Protein AF-A0A520BD66-F1 (afdb_monomer_lite)

Radius of gyration: 54.49 Å; chains: 1; bounding box: 92×69×159 Å

Secondary structure (DSSP, 8-state):
--SSHHHHHHTTSTTTTTT-HHHHHHHHHHHHHHHHHHHHHHHHHHHHHHHHHHHHHHHHHHHHHHHHHHHHHHHHHT-HHHHHHHHHHHHHHHHHHHHHHHHHHHHHHHHHHHHHHHHHHHHHHHHHHHHHHHHHHHHHHHHHHHHHHHHHHHHHHHHHHHHHHHHHHHHHHHHHHHHHHHHHTT--TTSTTS-S--------STTHHHHHHHHHSSSSSS-S------

Structure (mmCIF, N/CA/C/O backbone):
data_AF-A0A520BD66-F1
#
_entry.id   AF-A0A520BD66-F1
#
loop_
_atom_site.group_PDB
_atom_site.id
_atom_site.type_symbol
_atom_site.label_atom_id
_atom_site.label_alt_id
_atom_site.label_comp_id
_atom_site.label_asym_id
_atom_site.label_entity_id
_atom_site.label_seq_id
_atom_site.pdbx_PDB_ins_code
_atom_site.Cartn_x
_atom_site.Cartn_y
_atom_site.Cartn_z
_atom_site.occupancy
_atom_site.B_iso_or_equiv
_atom_site.auth_seq_id
_atom_site.auth_comp_id
_atom_site.auth_asym_id
_atom_site.auth_atom_id
_atom_site.pdbx_PDB_model_num
ATOM 1 N N . VAL A 1 1 ? -9.496 -11.232 -12.361 1.00 43.25 1 VAL A N 1
ATOM 2 C CA . VAL A 1 1 ? -9.718 -10.056 -13.241 1.00 43.25 1 VAL A CA 1
ATOM 3 C C . VAL A 1 1 ? -8.413 -9.748 -13.980 1.00 43.25 1 VAL A C 1
ATOM 5 O O . VAL A 1 1 ? -7.729 -8.799 -13.641 1.00 43.25 1 VAL A O 1
ATOM 8 N N . SER A 1 2 ? -7.997 -10.600 -14.924 1.00 53.03 2 SER A N 1
ATOM 9 C CA . SER A 1 2 ? -6.675 -10.505 -15.586 1.00 53.03 2 SER A CA 1
ATOM 10 C C . SER A 1 2 ? -6.747 -10.262 -17.095 1.00 53.03 2 SER A C 1
ATOM 12 O O . SER A 1 2 ? -5.716 -10.100 -17.731 1.00 53.03 2 SER A O 1
ATOM 14 N N . ASN A 1 3 ? -7.947 -10.193 -17.678 1.00 51.50 3 ASN A N 1
ATOM 15 C CA . ASN A 1 3 ? -8.111 -10.274 -19.136 1.00 51.50 3 ASN A CA 1
ATOM 16 C C . ASN A 1 3 ? -8.618 -8.972 -19.785 1.00 51.50 3 ASN A C 1
ATOM 18 O O . ASN A 1 3 ? -8.893 -8.952 -20.977 1.00 51.50 3 ASN A O 1
ATOM 22 N N . LEU A 1 4 ? -8.723 -7.874 -19.028 1.00 56.12 4 LEU A N 1
ATOM 23 C CA . LEU A 1 4 ? -9.138 -6.566 -19.565 1.00 56.12 4 LEU A CA 1
ATOM 24 C C . LEU A 1 4 ? -7.953 -5.709 -20.053 1.00 56.12 4 LEU A C 1
ATOM 26 O O . LEU A 1 4 ? -8.139 -4.807 -20.862 1.00 56.12 4 LEU A O 1
ATOM 30 N N . TRP A 1 5 ? -6.730 -6.015 -19.606 1.00 52.81 5 TRP A N 1
ATOM 31 C CA . TRP A 1 5 ? -5.518 -5.248 -19.925 1.00 52.81 5 TRP A CA 1
ATOM 32 C C . TRP A 1 5 ? -4.875 -5.636 -21.264 1.00 52.81 5 TRP A C 1
ATOM 34 O O . TRP A 1 5 ? -4.262 -4.793 -21.910 1.00 52.81 5 TRP A O 1
ATOM 44 N N . GLN A 1 6 ? -5.058 -6.880 -21.722 1.00 56.25 6 GLN A N 1
ATOM 45 C CA . GLN A 1 6 ? -4.555 -7.329 -23.029 1.00 56.25 6 GLN A CA 1
ATOM 46 C C . GLN A 1 6 ? -5.351 -6.725 -24.200 1.00 56.25 6 GLN A C 1
ATOM 48 O O . GLN A 1 6 ? -4.780 -6.444 -25.250 1.00 56.25 6 GLN A O 1
ATOM 53 N N . GLY A 1 7 ? -6.650 -6.459 -24.012 1.00 52.09 7 GLY A N 1
ATOM 54 C CA . GLY A 1 7 ? -7.526 -5.949 -25.073 1.00 52.09 7 GLY A CA 1
ATOM 55 C C . GLY A 1 7 ? -7.280 -4.487 -25.458 1.00 52.09 7 GLY A C 1
ATOM 56 O O . GLY A 1 7 ? -7.414 -4.136 -26.626 1.00 52.09 7 GLY A O 1
ATOM 57 N N . PHE A 1 8 ? -6.871 -3.633 -24.512 1.00 55.16 8 PHE A N 1
ATOM 58 C CA . PHE A 1 8 ? -6.611 -2.215 -24.803 1.00 55.16 8 PHE A CA 1
ATOM 59 C C . PHE A 1 8 ? -5.268 -1.979 -25.507 1.00 55.16 8 PHE A C 1
ATOM 61 O O . PHE A 1 8 ? -5.137 -1.023 -26.265 1.00 55.16 8 PHE A O 1
ATOM 68 N N . LEU A 1 9 ? -4.288 -2.864 -25.299 1.00 53.47 9 LEU A N 1
ATOM 69 C CA . LEU A 1 9 ? -2.998 -2.795 -25.987 1.00 53.47 9 LEU A CA 1
ATOM 70 C C . LEU A 1 9 ? -3.124 -3.208 -27.466 1.00 53.47 9 LEU A C 1
ATOM 72 O O . LEU A 1 9 ? -2.494 -2.599 -28.314 1.00 53.47 9 LEU A O 1
ATOM 76 N N . SER A 1 10 ? -4.008 -4.151 -27.812 1.00 55.38 10 SER A N 1
ATOM 77 C CA . SER A 1 10 ? -4.176 -4.636 -29.195 1.00 55.38 10 SER A CA 1
ATOM 78 C C . SER A 1 10 ? -4.758 -3.612 -30.180 1.00 55.38 10 SER A C 1
ATOM 80 O O . SER A 1 10 ? -4.525 -3.748 -31.375 1.00 55.38 10 SER A O 1
ATOM 82 N N . LEU A 1 11 ? -5.520 -2.613 -29.724 1.00 51.62 11 LEU A N 1
ATOM 83 C CA . LEU A 1 11 ? -6.255 -1.701 -30.619 1.00 51.62 11 LEU A CA 1
ATOM 84 C C . LEU A 1 11 ? -5.498 -0.405 -30.959 1.00 51.62 11 LEU A C 1
ATOM 86 O O . LEU A 1 11 ? -5.929 0.337 -31.836 1.00 51.62 11 LEU A O 1
ATOM 90 N N . PHE A 1 12 ? -4.365 -0.137 -30.302 1.00 54.84 12 PHE A N 1
ATOM 91 C CA . PHE A 1 12 ? -3.499 1.019 -30.593 1.00 54.84 12 PHE A CA 1
ATOM 92 C C . PHE A 1 12 ? -2.184 0.645 -31.301 1.00 54.84 12 PHE A C 1
ATOM 94 O O . PHE A 1 12 ? -1.430 1.526 -31.714 1.00 54.84 12 PHE A O 1
ATOM 101 N N . VAL A 1 13 ? -1.919 -0.653 -31.458 1.00 52.69 13 VAL A N 1
ATOM 102 C CA . VAL A 1 13 ? -0.627 -1.208 -31.893 1.00 52.69 13 VAL A CA 1
ATOM 103 C C . VAL A 1 13 ? -0.466 -1.270 -33.420 1.00 52.69 13 VAL A C 1
ATOM 105 O O . VAL A 1 13 ? 0.651 -1.250 -33.925 1.00 52.69 13 VAL A O 1
ATOM 108 N N . GLU A 1 14 ? -1.543 -1.234 -34.205 1.00 48.31 14 GLU A N 1
ATOM 109 C CA . GLU A 1 14 ? -1.464 -1.652 -35.615 1.00 48.31 14 GLU A CA 1
ATOM 110 C C . GLU A 1 14 ? -1.060 -0.563 -36.641 1.00 48.31 14 GLU A C 1
ATOM 112 O O . GLU A 1 14 ? -1.209 -0.763 -37.842 1.00 48.31 14 GLU A O 1
ATOM 117 N N . GLY A 1 15 ? -0.506 0.591 -36.229 1.00 51.91 15 GLY A N 1
ATOM 118 C CA . GLY A 1 15 ? -0.158 1.641 -37.213 1.00 51.91 15 GLY A CA 1
ATOM 119 C C . GLY A 1 15 ? 0.918 2.680 -36.880 1.00 51.91 15 GLY A C 1
ATOM 120 O O . GLY A 1 15 ? 1.342 3.403 -37.782 1.00 51.91 15 GLY A O 1
ATOM 121 N N . LEU A 1 16 ? 1.398 2.783 -35.635 1.00 45.78 16 LEU A N 1
ATOM 122 C CA . LEU A 1 16 ? 2.366 3.827 -35.231 1.00 45.78 16 LEU A CA 1
ATOM 123 C C . LEU A 1 16 ? 3.694 3.286 -34.674 1.00 45.78 16 LEU A C 1
ATOM 125 O O . LEU A 1 16 ? 4.626 4.059 -34.439 1.00 45.78 16 LEU A O 1
ATOM 129 N N . GLU A 1 17 ? 3.816 1.969 -34.506 1.00 51.31 17 GLU A N 1
ATOM 130 C CA . GLU A 1 17 ? 4.818 1.349 -33.629 1.00 51.31 17 GLU A CA 1
ATOM 131 C C . GLU A 1 17 ? 6.265 1.323 -34.152 1.00 51.31 17 GLU A C 1
ATOM 133 O O . GLU A 1 17 ? 7.178 0.920 -33.442 1.00 51.31 17 GLU A O 1
ATOM 138 N N . THR A 1 18 ? 6.540 1.817 -35.3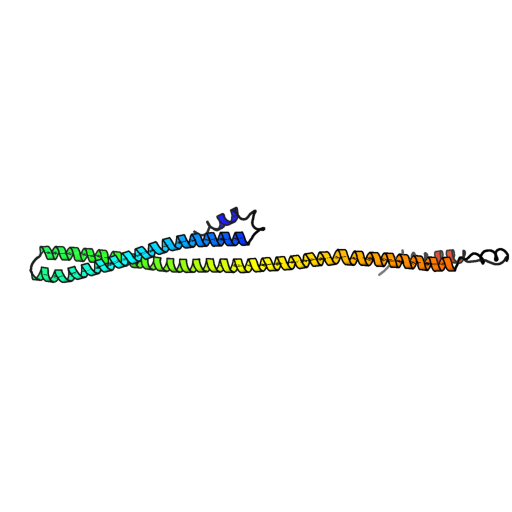59 1.00 52.88 18 THR A N 1
ATOM 139 C CA . THR A 1 18 ? 7.895 1.750 -35.942 1.00 52.88 18 THR A CA 1
ATOM 140 C C . THR A 1 18 ? 8.630 3.084 -36.044 1.00 52.88 18 THR A C 1
ATOM 142 O O . THR A 1 18 ? 9.825 3.085 -36.340 1.00 52.88 18 THR A O 1
ATOM 145 N N . LYS A 1 19 ? 7.988 4.232 -35.773 1.00 58.06 19 LYS A N 1
ATOM 146 C CA . LYS A 1 19 ? 8.645 5.541 -35.976 1.00 58.06 19 LYS A CA 1
ATOM 147 C C . LYS A 1 19 ? 9.337 6.102 -34.730 1.00 58.06 19 LYS A C 1
ATOM 149 O O . LYS A 1 19 ? 10.442 6.622 -34.870 1.00 58.06 19 LYS A O 1
ATOM 154 N N . ASN A 1 20 ? 8.775 5.941 -33.526 1.00 76.56 20 ASN A N 1
ATOM 155 C CA . ASN A 1 20 ? 9.346 6.503 -32.288 1.00 76.56 20 ASN A CA 1
ATOM 156 C C . ASN A 1 20 ? 9.095 5.621 -31.042 1.00 76.56 20 ASN A C 1
ATOM 158 O O . ASN A 1 20 ? 8.194 5.925 -30.262 1.00 76.56 20 ASN A O 1
ATOM 162 N N . PRO A 1 21 ? 9.900 4.564 -30.809 1.00 81.31 21 PRO A N 1
ATOM 163 C CA . PRO A 1 21 ? 9.843 3.743 -29.591 1.00 81.31 21 PRO A CA 1
ATOM 164 C C . PRO A 1 21 ? 9.941 4.554 -28.293 1.00 81.31 21 PRO A C 1
ATOM 166 O O . PRO A 1 21 ? 9.302 4.205 -27.309 1.00 81.31 21 PRO A O 1
ATOM 169 N N . GLU A 1 22 ? 10.680 5.665 -28.294 1.00 86.50 22 GLU A N 1
ATOM 170 C CA . GLU A 1 22 ? 10.765 6.567 -27.143 1.00 86.50 22 GLU A CA 1
ATOM 171 C C . GLU A 1 22 ? 9.390 7.091 -26.701 1.00 86.50 22 GLU A C 1
ATOM 173 O O . GLU A 1 22 ? 9.060 7.009 -25.522 1.00 86.50 22 GLU A O 1
ATOM 178 N N . ILE A 1 23 ? 8.551 7.526 -27.647 1.00 89.06 23 ILE A N 1
ATOM 179 C CA . ILE A 1 23 ? 7.204 8.043 -27.359 1.00 89.06 23 ILE A CA 1
ATOM 180 C C . ILE A 1 23 ? 6.312 6.940 -26.773 1.00 89.06 23 ILE A C 1
ATOM 182 O O . IL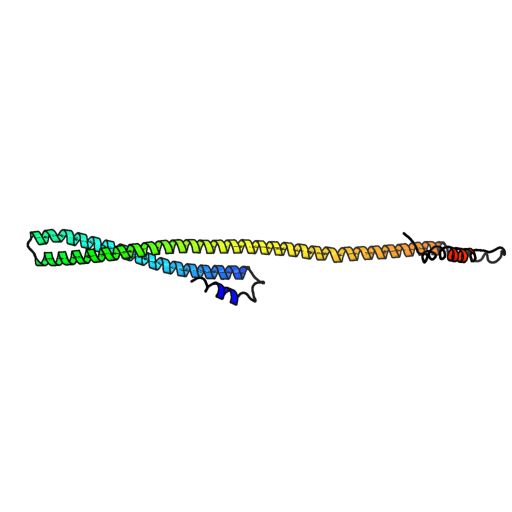E A 1 23 ? 5.510 7.199 -25.875 1.00 89.06 23 ILE A O 1
ATOM 186 N N . VAL A 1 24 ? 6.458 5.700 -27.254 1.00 88.50 24 VAL A N 1
ATOM 187 C CA . VAL A 1 24 ? 5.705 4.546 -26.737 1.00 88.50 24 VAL A CA 1
ATOM 188 C C . VAL A 1 24 ? 6.074 4.282 -25.276 1.00 88.50 24 VAL A C 1
ATOM 190 O O . VAL A 1 24 ? 5.183 4.200 -24.427 1.00 88.50 24 VAL A O 1
ATOM 193 N N . TYR A 1 25 ? 7.373 4.226 -24.960 1.00 91.62 25 TYR A N 1
ATOM 194 C CA . TYR A 1 25 ? 7.844 4.068 -23.581 1.00 91.62 25 TYR A CA 1
ATOM 195 C C . TYR A 1 25 ? 7.387 5.218 -22.683 1.00 91.62 25 TYR A C 1
ATOM 197 O O . TYR A 1 25 ? 6.887 4.974 -21.588 1.00 91.62 25 TYR A O 1
ATOM 205 N N . GLU A 1 26 ? 7.516 6.465 -23.133 1.00 93.38 26 GLU A N 1
ATOM 206 C CA . GLU A 1 26 ? 7.091 7.634 -22.358 1.00 93.38 26 GLU A CA 1
ATOM 207 C C . GLU A 1 26 ? 5.597 7.625 -22.062 1.00 93.38 26 GLU A C 1
ATOM 209 O O . GLU A 1 26 ? 5.195 7.876 -20.926 1.00 93.38 26 GLU A O 1
ATOM 214 N N . SER A 1 27 ? 4.769 7.285 -23.049 1.00 93.06 27 SER A N 1
ATOM 215 C CA . SER A 1 27 ? 3.324 7.170 -22.861 1.00 93.06 27 SER A CA 1
ATOM 216 C C . SER A 1 27 ? 2.978 6.082 -21.839 1.00 93.06 27 SER A C 1
ATOM 218 O O . SER A 1 27 ? 2.233 6.338 -20.889 1.00 93.06 27 SER A O 1
ATOM 220 N N . ALA A 1 28 ? 3.594 4.900 -21.953 1.00 92.38 28 ALA A N 1
ATOM 221 C CA . ALA A 1 28 ? 3.397 3.800 -21.009 1.00 92.38 28 ALA A CA 1
ATOM 222 C C . ALA A 1 28 ? 3.856 4.157 -19.582 1.00 92.38 28 ALA A C 1
ATOM 224 O O . ALA A 1 28 ? 3.139 3.888 -18.612 1.00 92.38 28 ALA A O 1
ATOM 225 N N . ILE A 1 29 ? 5.019 4.802 -19.437 1.00 95.38 29 ILE A N 1
ATOM 226 C CA . ILE A 1 29 ? 5.537 5.283 -18.147 1.00 95.38 29 ILE A CA 1
ATOM 227 C C . ILE A 1 29 ? 4.574 6.310 -17.549 1.00 95.38 29 ILE A C 1
ATOM 229 O O . ILE A 1 29 ? 4.170 6.160 -16.397 1.00 95.38 29 ILE A O 1
ATOM 233 N N . ASN A 1 30 ? 4.148 7.310 -18.323 1.00 96.31 30 ASN A N 1
ATOM 234 C CA . ASN A 1 30 ? 3.218 8.342 -17.865 1.00 96.31 30 ASN A CA 1
ATOM 235 C C . ASN A 1 30 ? 1.887 7.740 -17.406 1.00 96.31 30 ASN A C 1
ATOM 237 O O . ASN A 1 30 ? 1.379 8.091 -16.337 1.00 96.31 30 ASN A O 1
ATOM 241 N N . GLN A 1 31 ? 1.346 6.782 -18.159 1.00 95.88 31 GLN A N 1
ATOM 242 C CA . GLN A 1 31 ? 0.127 6.074 -17.780 1.00 95.88 31 GLN A CA 1
ATOM 243 C C . GLN A 1 31 ? 0.303 5.305 -16.462 1.00 95.88 31 GLN A C 1
ATOM 245 O O . GLN A 1 31 ? -0.602 5.312 -15.622 1.00 95.88 31 GLN A O 1
ATOM 250 N N . ARG A 1 32 ? 1.450 4.649 -16.241 1.00 95.88 32 ARG A N 1
ATOM 251 C CA . ARG A 1 32 ? 1.734 3.972 -14.964 1.00 95.88 32 ARG A CA 1
ATOM 252 C C . ARG A 1 32 ? 1.932 4.962 -13.822 1.00 95.88 32 ARG A C 1
ATOM 254 O O . ARG A 1 32 ? 1.383 4.743 -12.752 1.00 95.88 32 ARG A O 1
ATOM 261 N N . VAL A 1 33 ? 2.607 6.089 -14.037 1.00 98.00 33 VAL A N 1
ATOM 262 C CA . VAL A 1 33 ? 2.747 7.150 -13.022 1.00 98.00 33 VAL A CA 1
ATOM 263 C C . VAL A 1 33 ? 1.378 7.698 -12.599 1.00 98.00 33 VAL A C 1
ATOM 265 O O . VAL A 1 33 ? 1.114 7.857 -11.408 1.00 98.00 33 VAL A O 1
ATOM 268 N N . GLN A 1 34 ? 0.459 7.912 -13.542 1.00 97.31 34 GLN A N 1
ATOM 269 C CA . GLN A 1 34 ? -0.915 8.315 -13.220 1.00 97.31 34 GLN A CA 1
ATOM 270 C C . GLN A 1 34 ? -1.668 7.242 -12.420 1.00 97.31 34 GLN A C 1
ATOM 272 O O . GLN A 1 34 ? -2.411 7.561 -11.490 1.00 97.31 34 GLN A O 1
ATOM 277 N N . GLN A 1 35 ? -1.486 5.963 -12.756 1.00 95.12 35 GLN A N 1
ATOM 278 C CA . GLN A 1 35 ? -2.053 4.857 -11.978 1.00 95.12 35 GLN A CA 1
ATOM 279 C C . GLN A 1 35 ? -1.464 4.802 -10.566 1.00 95.12 35 GLN A C 1
ATOM 281 O O . GLN A 1 35 ? -2.220 4.654 -9.608 1.00 95.12 35 GLN A O 1
ATOM 286 N N . TYR A 1 36 ? -0.156 5.016 -10.418 1.00 97.56 36 TYR A N 1
ATOM 287 C CA . TYR A 1 36 ? 0.519 5.079 -9.122 1.00 97.56 36 TYR A CA 1
ATOM 288 C C . TYR A 1 36 ? -0.088 6.168 -8.237 1.00 97.56 36 TYR A C 1
ATOM 290 O O . TYR A 1 36 ? -0.411 5.908 -7.084 1.00 97.56 36 TYR A O 1
ATOM 298 N N . GLN A 1 37 ? -0.343 7.362 -8.778 1.00 97.38 37 GLN A N 1
ATOM 299 C CA . GLN A 1 37 ? -0.991 8.443 -8.024 1.00 97.38 37 GLN A CA 1
ATOM 300 C C . GLN A 1 37 ? -2.402 8.064 -7.543 1.00 97.38 37 GLN A C 1
ATOM 302 O O . GLN A 1 37 ? -2.776 8.368 -6.408 1.00 97.38 37 GLN A O 1
ATOM 307 N N . LYS A 1 38 ? -3.185 7.369 -8.379 1.00 94.69 38 LYS A N 1
ATOM 308 C CA . LYS A 1 38 ? -4.517 6.868 -7.997 1.00 94.69 38 LYS A CA 1
ATOM 309 C C . LYS A 1 38 ? -4.424 5.813 -6.892 1.00 94.69 38 LYS A C 1
ATOM 311 O O . LYS A 1 38 ? -5.177 5.894 -5.921 1.00 94.69 38 LYS A O 1
ATOM 316 N N . LEU A 1 39 ? -3.491 4.868 -7.016 1.00 94.06 39 LEU A N 1
ATOM 317 C CA . LEU A 1 39 ? -3.233 3.843 -6.001 1.00 94.06 39 LEU A CA 1
ATOM 318 C C . LEU A 1 39 ? -2.779 4.472 -4.685 1.00 94.06 39 LEU A C 1
ATOM 320 O O . LEU A 1 39 ? -3.338 4.154 -3.641 1.00 94.06 39 LEU A O 1
ATOM 324 N N . MET A 1 40 ? -1.850 5.427 -4.732 1.00 96.06 40 MET A N 1
ATOM 325 C CA . MET A 1 40 ? -1.374 6.159 -3.560 1.00 96.06 40 MET A CA 1
ATOM 326 C C . MET A 1 40 ? -2.537 6.816 -2.810 1.00 96.06 40 MET A C 1
ATOM 328 O O . MET A 1 40 ? -2.647 6.655 -1.599 1.00 96.06 40 MET A O 1
ATOM 332 N N . LYS A 1 41 ? -3.460 7.481 -3.520 1.00 95.75 41 LYS A N 1
ATOM 333 C CA . LYS A 1 41 ? -4.652 8.086 -2.904 1.00 95.75 41 LYS A CA 1
ATOM 334 C C . LYS A 1 41 ? -5.548 7.049 -2.218 1.00 95.75 41 LYS A C 1
ATOM 336 O O . LYS A 1 41 ? -6.030 7.303 -1.115 1.00 95.75 41 LYS A O 1
ATOM 341 N N . ALA A 1 42 ? -5.770 5.894 -2.846 1.00 90.88 42 ALA A N 1
ATOM 342 C CA . ALA A 1 42 ? -6.559 4.812 -2.255 1.00 90.88 42 ALA A CA 1
ATOM 343 C C . ALA A 1 42 ? -5.882 4.235 -0.998 1.00 90.88 42 ALA A C 1
ATOM 345 O O . ALA A 1 42 ? -6.527 4.112 0.043 1.00 90.88 42 ALA A O 1
ATOM 346 N N . VAL A 1 43 ? -4.571 3.976 -1.064 1.00 96.12 43 VAL A N 1
ATOM 347 C CA . VAL A 1 43 ? -3.751 3.515 0.070 1.00 96.12 43 VAL A CA 1
ATOM 348 C C . VAL A 1 43 ? -3.820 4.516 1.224 1.00 96.12 43 VAL A C 1
ATOM 350 O O . VAL A 1 43 ? -4.052 4.119 2.364 1.00 96.12 43 VAL A O 1
ATOM 353 N N . SER A 1 44 ? -3.695 5.819 0.949 1.00 96.44 44 SER A N 1
ATOM 354 C CA . SER A 1 44 ? -3.833 6.864 1.971 1.00 96.44 44 SER A CA 1
ATOM 355 C C . SER A 1 44 ? -5.203 6.844 2.648 1.00 96.44 44 SER A C 1
ATOM 357 O O . SER A 1 44 ? -5.276 7.049 3.856 1.00 96.44 44 SER A O 1
ATOM 359 N N . GLY A 1 45 ? -6.277 6.562 1.905 1.00 95.88 45 GLY A N 1
ATOM 360 C CA . GLY A 1 45 ? -7.620 6.408 2.471 1.00 95.88 45 GLY A CA 1
ATOM 361 C C . GLY A 1 45 ? -7.718 5.244 3.460 1.00 95.88 45 GLY A C 1
ATOM 362 O O . GLY A 1 45 ? -8.269 5.409 4.547 1.00 95.88 45 GLY A O 1
ATOM 363 N N . ILE A 1 46 ? -7.128 4.092 3.126 1.00 94.62 46 ILE A N 1
ATOM 364 C CA . ILE A 1 46 ? -7.107 2.910 4.006 1.00 94.62 46 ILE A CA 1
ATOM 365 C C . ILE A 1 46 ? -6.259 3.182 5.256 1.00 94.62 46 ILE A C 1
ATOM 367 O O . ILE A 1 46 ? -6.692 2.906 6.373 1.00 94.62 46 ILE A O 1
ATOM 371 N N . VAL A 1 47 ? -5.079 3.786 5.093 1.00 96.12 47 VAL A N 1
ATOM 372 C CA . VAL A 1 47 ? -4.211 4.168 6.222 1.00 96.12 47 VAL A CA 1
ATOM 373 C C . VAL A 1 47 ? -4.905 5.182 7.133 1.00 96.12 47 VAL A C 1
ATOM 375 O O . VAL A 1 47 ? -4.808 5.078 8.355 1.00 96.12 47 VAL A O 1
ATOM 378 N N . TYR A 1 48 ? -5.631 6.141 6.560 1.00 97.75 48 TYR A N 1
ATOM 379 C CA . TYR A 1 48 ? -6.427 7.090 7.330 1.00 97.75 48 TYR A CA 1
ATOM 380 C C . TYR A 1 48 ? -7.516 6.382 8.146 1.00 97.75 48 TYR A C 1
ATOM 382 O O . TYR A 1 48 ? -7.631 6.641 9.343 1.00 97.75 48 TYR A O 1
ATOM 390 N N . LEU A 1 49 ? -8.271 5.463 7.533 1.00 97.88 49 LEU A N 1
ATOM 391 C CA . LEU A 1 49 ? -9.300 4.688 8.232 1.00 97.88 49 LEU A CA 1
ATOM 392 C C . LEU A 1 49 ? -8.704 3.872 9.384 1.00 97.88 49 LEU A C 1
ATOM 394 O O . LEU A 1 49 ? -9.224 3.931 10.494 1.00 97.88 49 LEU A O 1
ATOM 398 N N . ARG A 1 50 ? -7.580 3.186 9.149 1.00 98.38 50 ARG A N 1
ATOM 399 C CA . ARG A 1 50 ? -6.842 2.453 10.186 1.00 98.38 50 ARG A CA 1
ATOM 400 C C . ARG A 1 50 ? -6.511 3.349 11.379 1.00 98.38 50 ARG A C 1
ATOM 402 O O . ARG A 1 50 ? -6.809 3.006 12.515 1.00 98.38 50 ARG A O 1
ATOM 409 N N . ASN A 1 51 ? -5.916 4.514 11.119 1.00 98.25 51 ASN A N 1
ATOM 410 C CA . ASN A 1 51 ? -5.516 5.441 12.177 1.00 98.25 51 ASN A CA 1
ATOM 411 C C . ASN A 1 51 ? -6.735 6.008 12.923 1.00 98.25 51 ASN A C 1
ATOM 413 O O . ASN A 1 51 ? -6.676 6.223 14.131 1.00 98.25 51 ASN A O 1
ATOM 417 N N . LYS A 1 52 ? -7.850 6.236 12.217 1.00 98.44 52 LYS A N 1
ATOM 418 C CA . LYS A 1 52 ? -9.111 6.658 12.832 1.00 98.44 52 LYS A CA 1
ATOM 419 C C . LYS A 1 52 ? -9.662 5.582 13.772 1.00 98.44 52 LYS A C 1
ATOM 421 O O . LYS A 1 52 ? -9.998 5.915 14.902 1.00 98.44 52 LYS A O 1
ATOM 426 N N . LEU A 1 53 ? -9.713 4.323 13.331 1.00 98.62 53 LEU A N 1
ATOM 427 C CA . LEU A 1 53 ? -10.164 3.191 14.150 1.00 98.62 53 LEU A CA 1
ATOM 428 C C . LEU A 1 53 ? -9.268 2.986 15.374 1.00 98.62 53 LEU A C 1
ATOM 430 O O . LEU A 1 53 ? -9.772 2.760 16.467 1.00 98.62 53 LEU A O 1
ATOM 434 N N . GLN A 1 54 ? -7.950 3.128 15.214 1.00 98.69 54 GLN A N 1
ATOM 435 C CA . GLN A 1 54 ? -7.015 3.062 16.335 1.00 98.69 54 GLN A CA 1
ATOM 436 C C . GLN A 1 54 ? -7.300 4.157 17.371 1.00 98.69 54 GLN A C 1
ATOM 438 O O . GLN A 1 54 ? -7.387 3.870 18.561 1.00 98.69 54 GLN A O 1
ATOM 443 N N . LYS A 1 55 ? -7.508 5.400 16.925 1.00 98.75 55 LYS A N 1
ATOM 444 C CA . LYS A 1 55 ? -7.861 6.502 17.826 1.00 98.75 55 LYS A CA 1
ATOM 445 C C . LYS A 1 55 ? -9.198 6.255 18.532 1.00 98.75 55 LYS A C 1
ATOM 447 O O . LYS A 1 55 ? -9.314 6.486 19.729 1.00 98.75 55 LYS A O 1
ATOM 452 N N . GLU A 1 56 ? -10.202 5.775 17.803 1.00 98.56 56 GLU A N 1
ATOM 453 C CA . GLU A 1 56 ? -11.510 5.452 18.379 1.00 98.56 56 GLU A CA 1
ATOM 454 C C . GLU A 1 56 ? -11.404 4.339 19.431 1.00 98.56 56 GLU A C 1
ATOM 456 O O . GLU A 1 56 ? -11.996 4.450 20.504 1.00 98.56 56 GLU A O 1
ATOM 461 N N . LEU A 1 57 ? -10.597 3.307 19.166 1.00 98.81 57 LEU A N 1
ATOM 462 C CA . LEU A 1 57 ? -10.298 2.244 20.120 1.00 98.81 57 LEU A CA 1
ATOM 463 C C . LEU A 1 57 ? -9.673 2.805 21.403 1.00 98.81 57 LEU A C 1
ATOM 465 O O . LEU A 1 57 ? -10.150 2.504 22.496 1.00 98.81 57 LEU A O 1
ATOM 469 N N . GLU A 1 58 ? -8.650 3.652 21.277 1.00 98.75 58 GLU A N 1
ATOM 4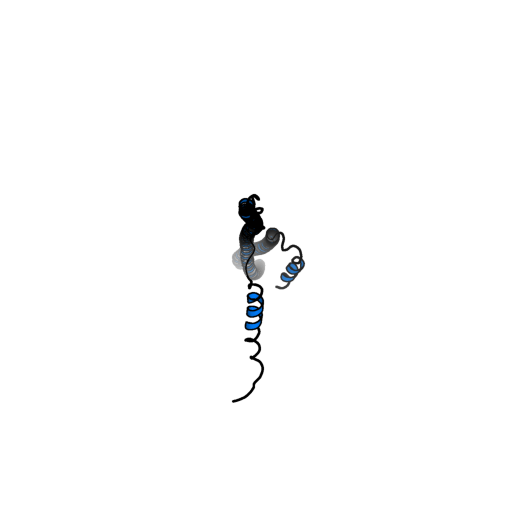70 C CA . GLU A 1 58 ? -7.981 4.302 22.412 1.00 98.75 58 GLU A CA 1
ATOM 471 C C . GLU A 1 58 ? -8.968 5.137 23.249 1.00 98.75 58 GLU A C 1
ATOM 473 O O . GLU A 1 58 ? -9.010 5.012 24.476 1.00 98.75 58 GLU A O 1
ATOM 478 N N . GLU A 1 59 ? -9.823 5.935 22.601 1.00 98.75 59 GLU A N 1
ATOM 479 C CA . GLU A 1 59 ? -10.853 6.742 23.267 1.00 98.75 59 GLU A CA 1
ATOM 480 C C . GLU A 1 59 ? -11.890 5.874 24.003 1.00 98.75 59 GLU A C 1
ATOM 482 O O . GLU A 1 59 ? -12.275 6.180 25.136 1.00 98.75 59 GLU A O 1
ATOM 487 N N . LYS A 1 60 ? -12.350 4.779 23.387 1.00 98.69 60 LYS A N 1
ATOM 488 C CA . LYS A 1 60 ? -13.331 3.857 23.986 1.00 98.69 60 LYS A CA 1
ATOM 489 C C . LYS A 1 60 ? -12.732 3.079 25.153 1.00 98.69 60 LYS A C 1
ATOM 491 O O . LYS A 1 60 ? -13.386 2.949 26.186 1.00 98.69 60 LYS A O 1
ATOM 496 N N . MET A 1 61 ? -11.485 2.626 25.031 1.00 98.81 61 MET A N 1
ATOM 497 C CA . MET A 1 61 ? -10.755 1.969 26.118 1.00 98.81 61 MET A CA 1
ATOM 498 C C . MET A 1 61 ? -10.547 2.907 27.311 1.00 98.81 61 MET A C 1
ATOM 500 O O . MET A 1 61 ? -10.715 2.484 28.455 1.00 98.81 61 MET A O 1
ATOM 504 N N . ALA A 1 62 ? -10.236 4.185 27.068 1.00 98.81 62 ALA A N 1
ATOM 505 C CA . ALA A 1 62 ? -10.116 5.181 28.132 1.00 98.81 62 ALA A CA 1
ATOM 506 C C . ALA A 1 62 ? -11.446 5.386 28.879 1.00 98.81 62 ALA A C 1
ATOM 508 O O . ALA A 1 62 ? -11.466 5.350 30.109 1.00 98.81 62 ALA A O 1
ATOM 509 N N . LYS A 1 63 ? -12.563 5.509 28.150 1.00 98.75 63 LYS A N 1
ATOM 510 C CA . LYS A 1 63 ? -13.909 5.603 28.747 1.00 98.75 63 LYS A CA 1
ATOM 511 C C . LYS A 1 63 ? -14.291 4.346 29.523 1.00 98.75 63 LYS A C 1
ATOM 513 O O . LYS A 1 63 ? -14.851 4.447 30.608 1.00 98.75 63 LYS A O 1
ATOM 518 N N . LEU A 1 64 ? -13.974 3.161 28.997 1.00 98.81 64 LEU A N 1
ATOM 519 C CA . LEU A 1 64 ? -14.239 1.901 29.695 1.00 98.81 64 LEU A CA 1
ATOM 520 C C . LEU A 1 64 ? -13.496 1.860 31.033 1.00 98.81 64 LEU A C 1
ATOM 522 O O . LEU A 1 64 ? -14.080 1.478 32.044 1.00 98.81 64 LEU A O 1
ATOM 526 N N . LYS A 1 65 ? -12.234 2.301 31.049 1.00 98.75 65 LYS A N 1
ATOM 527 C CA . LYS A 1 65 ? -11.430 2.385 32.270 1.00 98.75 65 LYS A CA 1
ATOM 528 C C . LYS A 1 65 ? -12.047 3.334 33.301 1.00 98.75 65 LYS A C 1
ATOM 530 O O . LYS A 1 65 ? -12.070 2.997 34.479 1.00 98.75 65 LYS A O 1
ATOM 535 N N . GLU A 1 66 ? -12.552 4.488 32.873 1.00 98.56 66 GLU A N 1
ATOM 536 C CA . GLU A 1 66 ? -13.240 5.441 33.754 1.00 98.56 66 GLU A CA 1
ATOM 537 C C . GLU A 1 66 ? -14.507 4.825 34.370 1.00 98.56 66 GLU A C 1
ATOM 539 O O . GLU A 1 66 ? -14.659 4.815 35.591 1.00 98.56 66 GLU A O 1
ATOM 544 N N . VAL A 1 67 ? -15.366 4.214 33.549 1.00 98.56 67 VAL A N 1
ATOM 545 C CA . VAL A 1 67 ? -16.586 3.527 34.014 1.00 98.56 67 VAL A CA 1
ATOM 546 C C . VAL A 1 67 ? -16.248 2.408 35.005 1.00 98.56 67 VAL A C 1
ATOM 548 O O . VAL A 1 67 ? -16.907 2.253 36.031 1.00 98.56 67 VAL A O 1
ATOM 551 N N . GLN A 1 68 ? -15.182 1.647 34.743 1.00 98.19 68 GLN A N 1
ATOM 552 C CA . GLN A 1 68 ? -14.703 0.594 35.642 1.00 98.19 68 GLN A CA 1
ATOM 553 C C . GLN A 1 68 ? -14.188 1.128 36.988 1.00 98.19 68 GLN A C 1
ATOM 555 O O . GLN A 1 68 ? -14.229 0.393 37.972 1.00 98.19 68 GLN A O 1
ATOM 560 N N . GLN A 1 69 ? -13.714 2.376 37.050 1.00 98.44 69 GLN A N 1
ATOM 561 C CA . GLN A 1 69 ? -13.296 3.028 38.296 1.00 98.44 69 GLN A CA 1
ATOM 562 C C . GLN A 1 69 ? -14.481 3.604 39.079 1.00 98.44 69 GLN A C 1
ATOM 564 O O . GLN A 1 69 ? -14.468 3.563 40.306 1.00 98.44 69 GLN A O 1
ATOM 569 N N . GLN A 1 70 ? -15.500 4.119 38.386 1.00 98.00 70 GLN A N 1
ATOM 570 C CA . GLN A 1 70 ? -16.693 4.713 39.000 1.00 98.00 70 GLN A CA 1
ATOM 571 C C . GLN A 1 70 ? -17.654 3.657 39.559 1.00 98.00 70 GLN A C 1
ATOM 573 O O . GLN A 1 70 ? -18.230 3.851 40.626 1.00 98.00 70 GLN A O 1
ATOM 578 N N . LEU A 1 71 ? -17.801 2.520 38.872 1.00 97.56 71 LEU A N 1
ATOM 579 C CA . LEU A 1 71 ? -18.786 1.497 39.229 1.00 97.56 71 LEU A CA 1
ATOM 580 C C . LEU A 1 71 ? -18.650 0.969 40.676 1.00 97.56 71 LEU A C 1
ATOM 582 O O . LEU A 1 71 ? -19.666 0.917 41.364 1.00 97.56 71 LEU A O 1
ATOM 586 N N . PRO A 1 72 ? -17.455 0.617 41.195 1.00 97.75 72 PRO A N 1
ATOM 587 C CA . PRO A 1 72 ? -17.319 0.183 42.588 1.00 97.75 72 PRO A CA 1
ATOM 588 C C . PRO A 1 72 ? -17.723 1.252 43.610 1.00 97.75 72 PRO A C 1
ATOM 590 O O . PRO A 1 72 ? -18.209 0.901 44.680 1.00 97.75 72 PRO A O 1
ATOM 593 N N . ILE A 1 73 ? -17.529 2.535 43.283 1.00 98.12 73 ILE A N 1
ATOM 594 C CA . ILE A 1 73 ? -17.882 3.662 44.156 1.00 98.12 73 ILE A CA 1
ATOM 595 C C . ILE A 1 73 ? -19.406 3.770 44.252 1.00 98.12 73 ILE A C 1
ATOM 597 O O . ILE A 1 73 ? -19.936 3.740 45.357 1.00 98.12 73 ILE A O 1
ATOM 601 N N . ALA A 1 74 ? -20.109 3.778 43.114 1.00 96.94 74 ALA A N 1
ATOM 602 C CA . ALA A 1 74 ? -21.574 3.815 43.079 1.00 96.94 74 ALA A CA 1
ATOM 603 C C . ALA A 1 74 ? -22.205 2.626 43.831 1.00 96.94 74 ALA A C 1
ATOM 605 O O . ALA A 1 74 ? -23.141 2.801 44.610 1.00 96.94 74 ALA A O 1
ATOM 606 N N . VAL A 1 75 ? -21.631 1.427 43.671 1.00 97.50 75 VAL A N 1
ATOM 607 C CA . VAL A 1 75 ? -22.066 0.223 44.400 1.00 97.50 75 VAL A CA 1
ATOM 608 C C . VAL A 1 75 ? -21.834 0.366 45.907 1.00 97.50 75 VAL A C 1
ATOM 610 O O . VAL A 1 75 ? -22.686 -0.027 46.699 1.00 97.50 75 VAL A O 1
ATOM 613 N N . GLN A 1 76 ? -20.694 0.923 46.325 1.00 97.75 76 GLN A N 1
ATOM 614 C CA . GLN A 1 76 ? -20.388 1.141 47.741 1.00 97.75 76 GLN A CA 1
ATOM 615 C C . GLN A 1 76 ? -21.297 2.203 48.378 1.00 97.75 76 GLN A C 1
ATOM 617 O O . GLN A 1 76 ? -21.635 2.088 49.556 1.00 97.75 76 GLN A O 1
ATOM 622 N N . GLU A 1 77 ? -21.689 3.219 47.613 1.00 97.56 77 GLU A N 1
ATOM 623 C CA . GLU A 1 77 ? -22.613 4.275 48.040 1.00 97.56 77 GLU A CA 1
ATOM 624 C C . GLU A 1 77 ? -24.082 3.815 48.053 1.00 97.56 77 GLU A C 1
ATOM 626 O O . GLU A 1 77 ? -24.929 4.503 48.621 1.00 97.56 77 GLU A O 1
ATOM 631 N N . GLY A 1 78 ? -24.381 2.630 47.504 1.00 96.50 78 GLY A N 1
ATOM 632 C CA . GLY A 1 78 ? -25.735 2.076 47.437 1.00 96.50 78 GLY A CA 1
ATOM 633 C C . GLY A 1 78 ? -26.622 2.755 46.390 1.00 96.50 78 GLY A C 1
ATOM 634 O O . GLY A 1 78 ? -27.846 2.690 46.497 1.00 96.50 78 GLY A O 1
ATOM 635 N N . ASP A 1 79 ? -26.022 3.422 45.401 1.00 97.00 79 ASP A N 1
ATOM 636 C CA . ASP A 1 79 ? -26.745 4.034 44.288 1.00 97.00 79 ASP A CA 1
ATOM 637 C C . ASP A 1 79 ? -26.974 2.992 43.183 1.00 97.00 79 ASP A C 1
ATOM 639 O O . ASP A 1 79 ? -26.183 2.827 42.244 1.00 97.00 79 ASP A O 1
ATOM 643 N N . ASP A 1 80 ? -28.053 2.224 43.340 1.00 96.50 80 ASP A N 1
ATOM 644 C CA . ASP A 1 80 ? -28.412 1.134 42.430 1.00 96.50 80 ASP A CA 1
ATOM 645 C C . ASP A 1 80 ? -28.725 1.637 41.010 1.00 96.50 80 ASP A C 1
ATOM 647 O O . ASP A 1 80 ? -28.379 0.971 40.032 1.00 96.50 80 ASP A O 1
ATOM 651 N N . GLU A 1 81 ? -29.337 2.818 40.871 1.00 96.88 81 GLU A N 1
ATOM 652 C CA . GLU A 1 81 ? -29.685 3.392 39.564 1.00 96.88 81 GLU A CA 1
ATOM 653 C C . GLU A 1 81 ? -28.421 3.763 38.779 1.00 96.88 81 GLU A C 1
ATOM 655 O O . GLU A 1 81 ? -28.253 3.344 37.627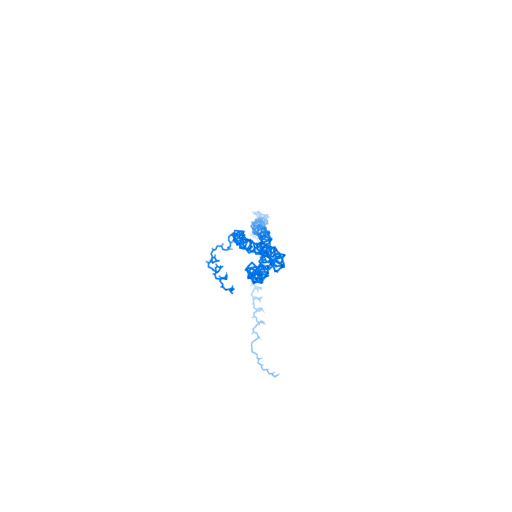 1.00 96.88 81 GLU A O 1
ATOM 660 N N . VAL A 1 82 ? -27.480 4.464 39.422 1.00 97.25 82 VAL A N 1
ATOM 661 C CA . VAL A 1 82 ? -26.182 4.799 38.817 1.00 97.25 82 VAL A CA 1
ATOM 662 C C . VAL A 1 82 ? -25.374 3.537 38.522 1.00 97.25 82 VAL A C 1
ATOM 664 O O . VAL A 1 82 ? -24.755 3.430 37.460 1.00 97.25 82 VAL A O 1
ATOM 667 N N . SER A 1 83 ? -25.407 2.546 39.413 1.00 97.88 83 SER A N 1
ATOM 668 C CA . SER A 1 83 ? -24.709 1.272 39.213 1.00 97.88 83 SER A CA 1
ATOM 669 C C . SER A 1 83 ? -25.216 0.525 37.976 1.00 97.88 83 SER A C 1
ATOM 671 O O . SER A 1 83 ? -24.410 0.046 37.173 1.00 97.88 83 SER A O 1
ATOM 673 N N . ILE A 1 84 ? -26.537 0.455 37.776 1.00 98.19 84 ILE A N 1
ATOM 674 C CA . ILE A 1 84 ? -27.148 -0.172 36.594 1.00 98.19 84 ILE A CA 1
ATOM 675 C C . ILE A 1 84 ? -26.723 0.558 35.315 1.00 98.19 84 ILE A C 1
ATOM 677 O O . ILE A 1 84 ? -26.285 -0.094 34.363 1.00 98.19 84 ILE A O 1
ATOM 681 N N . LEU A 1 85 ? -26.776 1.894 35.308 1.00 98.06 85 LEU A N 1
ATOM 682 C CA . LEU A 1 85 ? -26.368 2.703 34.156 1.00 98.06 85 LEU A CA 1
ATOM 683 C C . LEU A 1 85 ? -24.888 2.488 33.797 1.00 98.06 85 LEU A C 1
ATOM 685 O O . LEU A 1 85 ? -24.551 2.283 32.629 1.00 98.06 85 LEU A O 1
ATOM 689 N N . LEU A 1 86 ? -23.997 2.484 34.793 1.00 98.19 86 LEU A N 1
ATOM 690 C CA . LEU A 1 86 ? -22.566 2.242 34.588 1.00 98.19 86 LEU A CA 1
ATOM 691 C C . LEU A 1 86 ? -22.294 0.819 34.078 1.00 98.19 86 LEU A C 1
ATOM 693 O O . LEU A 1 86 ? -21.416 0.628 33.234 1.00 98.19 86 LEU A O 1
ATOM 697 N N . ILE A 1 87 ? -23.048 -0.187 34.534 1.00 98.44 87 ILE A N 1
ATOM 698 C CA . ILE A 1 87 ? -22.952 -1.561 34.016 1.00 98.44 87 ILE A CA 1
ATOM 699 C C . ILE A 1 87 ? -23.376 -1.620 32.546 1.00 98.44 87 ILE A C 1
ATOM 701 O O . ILE A 1 87 ? -22.671 -2.232 31.739 1.00 98.44 87 ILE A O 1
ATOM 705 N N . GLU A 1 88 ? -24.487 -0.981 32.181 1.00 98.31 88 GLU A N 1
ATOM 706 C CA . GLU A 1 88 ? -24.945 -0.920 30.791 1.00 98.31 88 GLU A CA 1
ATOM 707 C C . GLU A 1 88 ? -23.908 -0.222 29.902 1.00 98.31 88 GLU A C 1
ATOM 709 O O . GLU A 1 88 ? -23.505 -0.755 28.864 1.00 98.31 88 GLU A O 1
ATOM 714 N N . GLN A 1 89 ? -23.392 0.926 30.346 1.00 98.50 89 GLN A N 1
ATOM 715 C CA . GLN A 1 89 ? -22.349 1.657 29.635 1.00 98.50 89 GLN A CA 1
ATOM 716 C C . GLN A 1 89 ? -21.073 0.823 29.475 1.00 98.50 89 GLN A C 1
ATOM 718 O O . GLN A 1 89 ? -20.493 0.802 28.388 1.00 98.50 89 GLN A O 1
ATOM 723 N N . LYS A 1 90 ? -20.648 0.103 30.522 1.00 98.62 90 LYS A N 1
ATOM 724 C CA . LYS A 1 90 ? -19.506 -0.820 30.469 1.00 98.62 90 LYS A CA 1
ATOM 725 C C . LYS A 1 90 ? -19.716 -1.881 29.392 1.00 98.62 90 LYS A C 1
ATOM 727 O O . LYS A 1 90 ? -18.837 -2.072 28.560 1.00 98.62 90 LYS A O 1
ATOM 732 N N . ASN A 1 91 ? -20.876 -2.537 29.384 1.00 98.56 91 ASN A N 1
ATOM 733 C CA . ASN A 1 91 ? -21.187 -3.601 28.427 1.00 98.56 91 ASN A CA 1
ATOM 734 C C . ASN A 1 91 ? -21.202 -3.075 26.983 1.00 98.56 91 ASN A C 1
ATOM 736 O O . ASN A 1 91 ? -20.614 -3.699 26.100 1.00 98.56 91 ASN A O 1
ATOM 740 N N . ASN A 1 92 ? -21.797 -1.901 26.756 1.00 98.56 92 ASN A N 1
ATOM 741 C CA . ASN A 1 92 ? -21.813 -1.248 25.445 1.00 98.56 92 ASN A CA 1
ATOM 742 C C . ASN A 1 92 ? -20.400 -0.871 24.975 1.00 98.56 92 ASN A C 1
ATOM 744 O O . ASN A 1 92 ? -20.045 -1.120 23.825 1.00 98.56 92 ASN A O 1
ATOM 748 N N . LEU A 1 93 ? -19.570 -0.311 25.863 1.00 98.75 93 LEU A N 1
ATOM 749 C CA . LEU A 1 93 ? -18.179 0.023 25.551 1.00 98.75 93 LEU A CA 1
ATOM 750 C C . LEU A 1 93 ? -17.348 -1.223 25.240 1.00 98.75 93 LEU A C 1
ATOM 752 O O . LEU A 1 93 ? -16.570 -1.192 24.292 1.00 98.75 93 LEU A O 1
ATOM 756 N N . THR A 1 94 ? -17.517 -2.311 25.994 1.00 98.75 94 THR A N 1
ATOM 757 C CA . THR A 1 94 ? -16.847 -3.588 25.713 1.00 98.75 94 THR A CA 1
ATOM 758 C C . THR A 1 94 ? -17.242 -4.126 24.338 1.00 98.75 94 THR A C 1
ATOM 760 O O . THR A 1 94 ? -16.360 -4.412 23.535 1.00 98.75 94 THR A O 1
ATOM 763 N N . ALA A 1 95 ? -18.538 -4.165 24.015 1.00 98.69 95 ALA A N 1
ATOM 764 C CA . ALA A 1 95 ? -19.004 -4.625 22.705 1.00 98.69 95 ALA A CA 1
ATOM 765 C C . ALA A 1 95 ? -18.493 -3.745 21.545 1.00 98.69 95 ALA A C 1
ATOM 767 O O . ALA A 1 95 ? -18.109 -4.257 20.492 1.00 98.69 95 ALA A O 1
ATOM 768 N N . ASP A 1 96 ? -18.461 -2.421 21.732 1.00 98.62 96 ASP A N 1
ATOM 769 C CA . ASP A 1 96 ? -17.882 -1.485 20.763 1.00 98.62 96 ASP A CA 1
ATOM 770 C C . ASP A 1 96 ? -16.381 -1.736 20.558 1.00 98.62 96 ASP A C 1
ATOM 772 O O . ASP A 1 96 ? -15.921 -1.763 19.417 1.00 98.62 96 ASP A O 1
ATOM 776 N N . ILE A 1 97 ? -15.624 -1.921 21.646 1.00 98.88 97 ILE A N 1
ATOM 777 C CA . ILE A 1 97 ? -14.181 -2.197 21.613 1.00 98.88 97 ILE A CA 1
ATOM 778 C C . ILE A 1 97 ? -13.904 -3.483 20.839 1.00 98.88 97 ILE A C 1
ATOM 780 O O . ILE A 1 97 ? -13.082 -3.456 19.924 1.00 98.88 97 ILE A O 1
ATOM 784 N N . ASP A 1 98 ? -14.618 -4.566 21.143 1.00 98.75 98 ASP A N 1
ATOM 785 C CA . ASP A 1 98 ? -14.438 -5.856 20.471 1.00 98.75 98 ASP A CA 1
ATOM 786 C C . ASP A 1 98 ? -14.697 -5.728 18.961 1.00 98.75 98 ASP A C 1
ATOM 788 O O . ASP A 1 98 ? -13.909 -6.196 18.135 1.00 98.75 98 ASP A O 1
ATOM 792 N N . ARG A 1 99 ? -15.762 -5.011 18.572 1.00 98.75 99 ARG A N 1
ATOM 793 C CA . ARG A 1 99 ? -16.064 -4.734 17.158 1.00 98.75 99 ARG A CA 1
ATOM 794 C C . ARG A 1 99 ? -14.953 -3.922 16.487 1.00 98.75 99 ARG A C 1
ATOM 796 O O . ARG A 1 99 ? -14.526 -4.275 15.387 1.00 98.75 99 ARG A O 1
ATOM 803 N N . ILE A 1 100 ? -14.498 -2.840 17.125 1.00 98.75 100 ILE A N 1
ATOM 804 C CA . ILE A 1 100 ? -13.459 -1.957 16.573 1.00 98.75 100 ILE A CA 1
ATOM 805 C C . ILE A 1 100 ? -12.133 -2.706 16.440 1.00 98.75 100 ILE A C 1
ATOM 807 O O . ILE A 1 100 ? -11.441 -2.507 15.448 1.00 98.75 100 ILE A O 1
ATOM 811 N N . GLN A 1 101 ? -11.775 -3.577 17.385 1.00 98.75 101 GLN A N 1
ATOM 812 C CA . GLN A 1 101 ? -10.547 -4.373 17.313 1.00 98.75 101 GLN A CA 1
ATOM 813 C C . GLN A 1 101 ? -10.532 -5.292 16.090 1.00 98.75 101 GLN A C 1
ATOM 815 O O . GLN A 1 101 ? -9.558 -5.281 15.337 1.00 98.75 101 GLN A O 1
ATOM 820 N N . VAL A 1 102 ? -11.628 -6.017 15.843 1.00 98.69 102 VAL A N 1
ATOM 821 C CA . VAL A 1 102 ? -11.762 -6.888 14.662 1.00 98.69 102 VAL A CA 1
ATOM 822 C C . VAL A 1 102 ? -11.675 -6.077 13.365 1.00 98.69 102 VAL A C 1
ATOM 824 O O . VAL A 1 102 ? -11.003 -6.476 12.409 1.00 98.69 102 VAL A O 1
ATOM 827 N N . GLU A 1 103 ? -12.336 -4.919 13.310 1.00 98.56 103 GLU A N 1
ATOM 828 C CA . GLU A 1 103 ? -12.271 -4.048 12.135 1.00 98.56 103 GLU A CA 1
ATOM 829 C C . GLU A 1 103 ? -10.866 -3.463 11.933 1.00 98.56 103 GLU A C 1
ATOM 831 O O . GLU A 1 103 ? -10.345 -3.469 10.815 1.00 98.56 103 GLU A O 1
ATOM 836 N N . LEU A 1 104 ? -10.223 -3.008 13.010 1.00 98.69 104 LEU A N 1
ATOM 837 C CA . LEU A 1 104 ? -8.878 -2.445 12.991 1.00 98.69 104 LEU A CA 1
ATOM 838 C C . LEU A 1 104 ? -7.847 -3.472 12.527 1.00 98.69 104 LEU A C 1
ATOM 840 O O . LEU A 1 104 ? -6.974 -3.115 11.737 1.00 98.69 104 LEU A O 1
ATOM 844 N N . GLU A 1 105 ? -7.941 -4.728 12.963 1.00 98.62 105 GLU A N 1
ATOM 845 C CA . GLU A 1 105 ? -7.064 -5.810 12.502 1.00 98.62 105 GLU A CA 1
ATOM 846 C C . GLU A 1 105 ? -7.187 -5.998 10.985 1.00 98.62 105 GLU A C 1
ATOM 848 O O . GLU A 1 105 ? -6.196 -5.916 10.252 1.00 98.62 105 GLU A O 1
ATOM 853 N N . LYS A 1 106 ? -8.422 -6.133 10.489 1.00 98.50 106 LYS A N 1
ATOM 854 C CA . LYS A 1 106 ? -8.703 -6.280 9.056 1.00 98.50 106 LYS A CA 1
ATOM 855 C C . LYS A 1 106 ? -8.174 -5.099 8.242 1.00 98.50 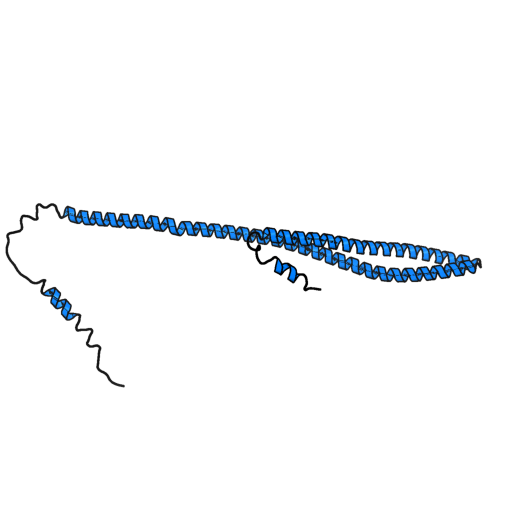106 LYS A C 1
ATOM 857 O O . LYS A 1 106 ? -7.514 -5.298 7.222 1.00 98.50 106 LYS A O 1
ATOM 862 N N . VAL A 1 107 ? -8.463 -3.870 8.667 1.00 98.25 107 VAL A N 1
ATOM 863 C CA . VAL A 1 107 ? -8.036 -2.655 7.955 1.00 98.25 107 VAL A CA 1
ATOM 864 C C . VAL A 1 107 ? -6.518 -2.467 8.051 1.00 98.25 107 VAL A C 1
ATOM 866 O O . VAL A 1 107 ? -5.904 -1.978 7.103 1.00 98.25 107 VAL A O 1
ATOM 869 N N . SER A 1 108 ? -5.884 -2.894 9.146 1.00 98.50 108 SER A N 1
ATOM 870 C CA . SER A 1 108 ? -4.423 -2.871 9.286 1.00 98.50 108 SER A CA 1
ATOM 871 C C . SER A 1 108 ? -3.748 -3.800 8.287 1.00 98.50 108 SER A C 1
ATOM 873 O O . SER A 1 108 ? -2.827 -3.360 7.599 1.00 98.50 108 SER A O 1
ATOM 875 N N . GLN A 1 109 ? -4.249 -5.029 8.130 1.00 98.44 109 GLN A N 1
ATOM 876 C CA . GLN A 1 109 ? -3.733 -5.955 7.120 1.00 98.44 109 GLN A CA 1
ATOM 877 C C . GLN A 1 109 ? -3.900 -5.381 5.707 1.00 98.44 109 GLN A C 1
ATOM 879 O O . GLN A 1 109 ? -2.940 -5.316 4.942 1.00 98.44 109 GLN A O 1
ATOM 884 N N . GLN A 1 110 ? -5.088 -4.857 5.389 1.00 97.50 110 GLN A N 1
ATOM 885 C CA . GLN A 1 110 ? -5.346 -4.208 4.100 1.00 97.50 110 GLN A CA 1
ATOM 886 C C . GLN A 1 110 ? -4.411 -3.019 3.844 1.00 97.50 110 GLN A C 1
ATOM 888 O O . GLN A 1 110 ? -3.967 -2.821 2.713 1.00 97.50 110 GLN A O 1
ATOM 893 N N . ALA A 1 111 ? -4.103 -2.222 4.871 1.00 97.75 111 ALA A N 1
ATOM 894 C CA . ALA A 1 111 ? -3.188 -1.094 4.750 1.00 97.75 111 ALA A CA 1
ATOM 895 C C . ALA A 1 111 ? -1.764 -1.551 4.401 1.00 97.75 111 ALA A C 1
ATOM 897 O O . ALA A 1 111 ? -1.127 -0.934 3.546 1.00 97.75 111 ALA A O 1
ATOM 898 N N . GLU A 1 112 ? -1.263 -2.612 5.036 1.00 98.06 112 GLU A N 1
ATOM 899 C CA . GLU A 1 112 ? 0.086 -3.124 4.767 1.00 98.06 112 GLU A CA 1
ATOM 900 C C . GLU A 1 112 ? 0.193 -3.840 3.417 1.00 98.06 112 GLU A C 1
ATOM 902 O O . GLU A 1 112 ? 1.148 -3.601 2.669 1.00 98.06 112 GLU A O 1
ATOM 907 N N . ASP A 1 113 ? -0.825 -4.609 3.029 1.00 97.19 113 ASP A N 1
ATOM 908 C CA . ASP A 1 113 ? -0.892 -5.229 1.701 1.00 97.19 113 ASP A CA 1
ATOM 909 C C . ASP A 1 113 ? -0.915 -4.160 0.598 1.00 97.19 113 ASP A C 1
ATOM 911 O O . ASP A 1 113 ? -0.205 -4.253 -0.412 1.00 97.19 113 ASP A O 1
ATOM 915 N N . ALA A 1 114 ? -1.698 -3.095 0.802 1.00 95.00 114 ALA A N 1
ATOM 916 C CA . ALA A 1 114 ? -1.820 -2.003 -0.155 1.00 95.00 114 ALA A CA 1
ATOM 917 C C . ALA A 1 114 ? -0.522 -1.183 -0.262 1.00 95.00 114 ALA A C 1
ATOM 919 O O . ALA A 1 114 ? -0.126 -0.811 -1.368 1.00 95.00 114 ALA A O 1
ATOM 920 N N . LYS A 1 115 ? 0.186 -0.941 0.851 1.00 96.94 115 LYS A N 1
ATOM 921 C CA . LYS A 1 115 ? 1.517 -0.304 0.835 1.00 96.94 115 LYS A CA 1
ATOM 922 C C . LYS A 1 115 ? 2.551 -1.158 0.117 1.00 96.94 115 LYS A C 1
ATOM 924 O O . LYS A 1 115 ? 3.287 -0.635 -0.715 1.00 96.94 115 LYS A O 1
ATOM 929 N N . THR A 1 116 ? 2.586 -2.457 0.406 1.00 97.38 116 THR A N 1
ATOM 930 C CA . THR A 1 116 ? 3.493 -3.401 -0.261 1.00 97.38 116 THR A CA 1
ATOM 931 C C . THR A 1 116 ? 3.261 -3.383 -1.766 1.00 97.38 116 THR A C 1
ATOM 933 O O . THR A 1 116 ? 4.195 -3.173 -2.537 1.00 97.38 116 THR A O 1
ATOM 936 N N . SER A 1 117 ? 1.997 -3.476 -2.181 1.00 94.38 117 SER A N 1
ATOM 937 C CA . SER A 1 117 ? 1.604 -3.404 -3.591 1.00 94.38 117 SER A CA 1
ATOM 938 C C . SER A 1 117 ? 2.017 -2.079 -4.243 1.00 94.38 117 SER A C 1
ATOM 940 O O . SER A 1 117 ? 2.483 -2.070 -5.382 1.00 94.38 117 SER A O 1
ATOM 942 N N . LEU A 1 118 ? 1.896 -0.956 -3.525 1.00 96.31 118 LEU A N 1
ATOM 943 C CA . LEU A 1 118 ? 2.307 0.362 -4.015 1.00 96.31 118 LEU A CA 1
ATOM 944 C C . LEU A 1 118 ? 3.826 0.445 -4.243 1.00 96.31 118 LEU A C 1
ATOM 946 O O . LEU A 1 118 ? 4.255 0.977 -5.267 1.00 96.31 118 LEU A O 1
ATOM 950 N N . ILE A 1 119 ? 4.629 -0.113 -3.332 1.00 96.81 119 ILE A N 1
ATOM 951 C CA . ILE A 1 119 ? 6.095 -0.186 -3.459 1.00 96.81 119 ILE A CA 1
ATOM 952 C C . ILE A 1 119 ? 6.486 -1.070 -4.647 1.00 96.81 119 ILE A C 1
ATOM 954 O O . ILE A 1 119 ? 7.334 -0.685 -5.454 1.00 96.81 119 ILE A O 1
ATOM 958 N N . THR A 1 120 ? 5.848 -2.234 -4.799 1.00 95.62 120 THR A N 1
ATOM 959 C CA . THR A 1 120 ? 6.071 -3.112 -5.955 1.00 95.62 120 THR A CA 1
ATOM 960 C C . THR A 1 120 ? 5.773 -2.382 -7.263 1.00 95.62 120 THR A C 1
ATOM 962 O O . THR A 1 120 ? 6.609 -2.385 -8.167 1.00 95.62 120 THR A O 1
ATOM 965 N N . PHE A 1 121 ? 4.638 -1.685 -7.341 1.00 96.31 121 PHE A N 1
ATOM 966 C CA . PHE A 1 121 ? 4.245 -0.934 -8.533 1.00 96.31 121 PHE A CA 1
ATOM 967 C C . PHE A 1 121 ? 5.202 0.230 -8.840 1.00 96.31 121 PHE A C 1
ATOM 969 O O . PHE A 1 121 ? 5.527 0.482 -10.001 1.00 96.31 121 PHE A O 1
ATOM 976 N N . GLN A 1 122 ? 5.726 0.908 -7.814 1.00 97.44 122 GLN A N 1
ATOM 977 C CA . GLN A 1 122 ? 6.795 1.895 -7.986 1.00 97.44 122 GLN A CA 1
ATOM 978 C C . GLN A 1 122 ? 8.050 1.257 -8.597 1.00 97.44 122 GLN A C 1
ATOM 980 O O . GLN A 1 122 ? 8.622 1.799 -9.543 1.00 97.44 122 GLN A O 1
ATOM 985 N N . GLY A 1 123 ? 8.452 0.082 -8.108 1.00 96.31 123 GLY A N 1
ATOM 986 C CA . GLY A 1 123 ? 9.577 -0.669 -8.664 1.00 96.31 123 GLY A CA 1
ATOM 987 C C . GLY A 1 123 ? 9.376 -1.062 -10.132 1.00 96.31 123 GLY A C 1
ATOM 988 O O . GLY A 1 123 ? 10.320 -1.008 -10.916 1.00 96.31 123 GLY A O 1
ATOM 989 N N . GLU A 1 124 ? 8.156 -1.416 -10.539 1.00 96.12 124 GLU A N 1
ATOM 990 C CA . GLU A 1 124 ? 7.820 -1.701 -11.944 1.00 96.12 124 GLU A CA 1
ATOM 991 C C . GLU A 1 124 ? 7.927 -0.466 -12.847 1.00 96.12 124 GLU A C 1
ATOM 993 O O . GLU A 1 124 ? 8.342 -0.582 -14.003 1.00 96.12 124 GLU A O 1
ATOM 998 N N . ILE A 1 125 ? 7.585 0.720 -12.334 1.00 95.06 125 ILE A N 1
ATOM 999 C CA . ILE A 1 125 ? 7.779 1.989 -13.050 1.00 95.06 125 ILE A CA 1
ATOM 1000 C C . ILE A 1 125 ? 9.270 2.253 -13.267 1.00 95.06 125 ILE A C 1
ATOM 1002 O O . ILE A 1 125 ? 9.669 2.574 -14.384 1.00 95.06 125 ILE A O 1
ATOM 1006 N N . GLU A 1 126 ? 10.096 2.089 -12.232 1.00 98.00 126 GLU A N 1
ATOM 1007 C CA . GLU A 1 126 ? 11.547 2.296 -12.345 1.00 98.00 126 GLU A CA 1
ATOM 1008 C C . GLU A 1 126 ? 12.205 1.280 -13.287 1.00 98.00 126 GLU A C 1
ATOM 1010 O O . GLU A 1 126 ? 13.034 1.654 -14.116 1.00 98.00 126 GLU A O 1
ATOM 1015 N N . LYS A 1 127 ? 11.776 0.012 -13.251 1.00 95.62 127 LYS A N 1
ATOM 1016 C CA . LYS A 1 127 ? 12.215 -0.998 -14.228 1.00 95.62 127 LYS A CA 1
ATOM 1017 C C . LYS A 1 127 ? 11.866 -0.596 -15.660 1.00 95.62 127 LYS A C 1
ATOM 1019 O O . LYS A 1 127 ? 12.718 -0.712 -16.533 1.00 95.62 127 LYS A O 1
ATOM 1024 N N . LEU A 1 128 ? 10.653 -0.091 -15.896 1.00 94.69 128 LEU A N 1
ATOM 1025 C CA . LEU A 1 128 ? 10.235 0.347 -17.230 1.00 94.69 128 LEU A CA 1
ATOM 1026 C C . LEU A 1 128 ? 11.041 1.562 -17.720 1.00 94.69 128 LEU A C 1
ATOM 1028 O O . LEU A 1 128 ? 11.366 1.641 -18.902 1.00 94.69 128 LEU A O 1
ATOM 1032 N N . LYS A 1 129 ? 11.395 2.496 -16.828 1.00 95.25 129 LYS A N 1
ATOM 1033 C CA . LYS A 1 129 ? 12.292 3.618 -17.160 1.00 95.25 129 LYS A CA 1
ATOM 1034 C C . LYS A 1 129 ? 13.687 3.126 -17.552 1.00 95.25 129 LYS A C 1
ATOM 1036 O O . LYS A 1 129 ? 14.194 3.516 -18.596 1.00 95.25 129 LYS A O 1
ATOM 1041 N N . ALA A 1 130 ? 14.271 2.217 -16.772 1.00 96.31 130 ALA A N 1
ATOM 1042 C CA . ALA A 1 130 ? 15.575 1.638 -17.096 1.00 96.31 130 ALA A CA 1
ATOM 1043 C C . ALA A 1 130 ? 15.551 0.853 -18.423 1.00 96.31 130 ALA A C 1
ATOM 1045 O O . ALA A 1 130 ? 16.505 0.894 -19.202 1.00 96.31 130 ALA A O 1
ATOM 1046 N N . GLU A 1 131 ? 14.449 0.153 -18.704 1.00 94.31 131 GLU A N 1
ATOM 1047 C CA . GLU A 1 131 ? 14.237 -0.529 -19.979 1.00 94.31 131 GLU A CA 1
ATOM 1048 C C . GLU A 1 131 ? 14.159 0.459 -21.149 1.00 94.31 131 GLU A C 1
ATOM 1050 O O . GLU A 1 131 ? 14.849 0.245 -22.148 1.00 94.31 131 GLU A O 1
ATOM 1055 N N . LYS A 1 132 ? 13.406 1.564 -21.009 1.00 93.50 132 LYS A N 1
ATOM 1056 C CA . LYS A 1 132 ? 13.374 2.664 -21.991 1.00 93.50 132 LYS A CA 1
ATOM 1057 C C . LYS A 1 132 ? 14.798 3.106 -22.332 1.00 93.50 132 LYS A C 1
ATOM 1059 O O . LYS A 1 132 ? 15.168 3.089 -23.507 1.00 93.50 132 LYS A O 1
ATOM 1064 N N . ASP A 1 133 ? 15.595 3.458 -21.326 1.00 94.44 133 ASP A N 1
ATOM 1065 C CA . ASP A 1 133 ? 16.952 3.982 -21.521 1.00 94.44 133 ASP A CA 1
ATOM 1066 C C . ASP A 1 133 ? 17.848 2.964 -22.242 1.00 94.44 133 ASP A C 1
ATOM 1068 O O . ASP A 1 133 ? 18.540 3.292 -23.211 1.00 94.44 133 ASP A O 1
ATOM 1072 N N . SER A 1 134 ? 17.777 1.691 -21.836 1.00 92.38 134 SER A N 1
ATOM 1073 C CA . SER A 1 134 ? 18.514 0.604 -22.487 1.00 92.38 134 SER A CA 1
ATOM 1074 C C . SER A 1 134 ? 18.112 0.423 -23.953 1.00 92.38 134 SER A C 1
ATOM 1076 O O . SER A 1 134 ? 18.974 0.238 -24.818 1.00 92.38 134 SER A O 1
ATOM 1078 N N . MET A 1 135 ? 16.814 0.471 -24.259 1.00 90.75 135 MET A N 1
ATOM 1079 C CA . MET A 1 135 ? 16.313 0.269 -25.620 1.00 90.75 135 MET A CA 1
ATOM 1080 C C . MET A 1 135 ? 16.609 1.451 -26.538 1.00 90.75 135 MET A C 1
ATOM 1082 O O . MET A 1 135 ? 16.921 1.234 -27.711 1.00 90.75 135 MET A O 1
ATOM 1086 N N . ILE A 1 136 ? 16.572 2.682 -26.024 1.00 89.88 136 ILE A N 1
ATOM 1087 C CA . ILE A 1 136 ? 16.976 3.871 -26.782 1.00 89.88 136 ILE A CA 1
ATOM 1088 C C . ILE A 1 136 ? 18.463 3.784 -27.133 1.00 89.88 136 ILE A C 1
ATOM 1090 O O . ILE A 1 136 ? 18.804 3.881 -28.311 1.00 89.88 136 ILE A O 1
ATOM 1094 N N . ALA A 1 137 ? 19.329 3.464 -26.168 1.00 91.50 137 ALA A N 1
ATOM 1095 C CA . ALA A 1 137 ? 20.760 3.297 -26.424 1.00 91.50 137 ALA A CA 1
ATOM 1096 C C . ALA A 1 137 ? 21.048 2.190 -27.459 1.00 91.50 137 ALA A C 1
ATOM 1098 O O . ALA A 1 137 ? 21.862 2.365 -28.369 1.00 91.50 137 ALA A O 1
ATOM 1099 N N . LYS A 1 138 ? 20.343 1.050 -27.374 1.00 88.62 138 LYS A N 1
ATOM 1100 C CA . LYS A 1 138 ? 20.445 -0.033 -28.371 1.00 88.62 138 LYS A CA 1
ATOM 1101 C C . LYS A 1 138 ? 20.000 0.418 -29.761 1.00 88.62 138 LYS A C 1
ATOM 1103 O O . LYS A 1 138 ? 20.663 0.089 -30.744 1.00 88.62 138 LYS A O 1
ATOM 1108 N N . ARG A 1 139 ? 18.903 1.177 -29.855 1.00 88.44 139 ARG A N 1
ATOM 1109 C CA . ARG A 1 139 ? 18.414 1.740 -31.122 1.00 88.44 139 ARG A CA 1
ATOM 1110 C C . ARG A 1 139 ? 19.442 2.689 -31.730 1.00 88.44 139 ARG A C 1
ATOM 1112 O O . ARG A 1 139 ? 19.736 2.566 -32.914 1.00 88.44 139 ARG A O 1
ATOM 1119 N N . GLU A 1 140 ? 19.990 3.611 -30.946 1.00 88.94 140 GLU A N 1
ATOM 1120 C CA . GLU A 1 140 ? 21.006 4.564 -31.408 1.00 88.94 140 GLU A CA 1
ATOM 1121 C C . GLU A 1 140 ? 22.265 3.853 -31.905 1.00 88.94 140 GLU A C 1
ATOM 1123 O O . GLU A 1 140 ? 22.767 4.166 -32.986 1.00 88.94 140 GLU A O 1
ATOM 1128 N N . ASN A 1 141 ? 22.727 2.833 -31.176 1.00 91.06 141 ASN A N 1
ATOM 1129 C CA . ASN A 1 141 ? 23.848 2.007 -31.605 1.00 91.06 141 ASN A CA 1
ATOM 1130 C C . ASN A 1 141 ? 23.558 1.291 -32.937 1.00 91.06 141 ASN A C 1
ATOM 1132 O O . ASN A 1 141 ? 24.381 1.345 -33.850 1.00 91.06 141 ASN A O 1
ATOM 1136 N N . ALA A 1 142 ? 22.375 0.689 -33.088 1.00 90.56 142 ALA A N 1
ATOM 1137 C CA . ALA A 1 142 ? 21.966 0.041 -34.334 1.00 90.56 142 ALA A CA 1
ATOM 1138 C C . ALA A 1 142 ? 21.862 1.034 -35.508 1.00 90.56 142 ALA A C 1
ATOM 1140 O O . ALA A 1 142 ? 22.274 0.719 -36.625 1.00 90.56 142 ALA A O 1
ATOM 1141 N N . LEU A 1 143 ? 21.365 2.254 -35.269 1.00 87.50 143 LEU A N 1
ATOM 1142 C CA . LEU A 1 143 ? 21.322 3.321 -36.275 1.00 87.50 143 LEU A CA 1
ATOM 1143 C C . LEU A 1 143 ? 22.730 3.769 -36.693 1.00 87.50 143 LEU A C 1
ATOM 1145 O O . LEU A 1 143 ? 22.970 3.980 -37.882 1.00 87.50 143 LEU A O 1
ATOM 1149 N N . ALA A 1 144 ? 23.667 3.875 -35.747 1.00 92.56 144 ALA A N 1
ATOM 1150 C CA . ALA A 1 144 ? 25.063 4.189 -36.040 1.00 92.56 144 ALA A CA 1
ATOM 1151 C C . ALA A 1 144 ? 25.730 3.088 -36.881 1.00 92.56 144 ALA A C 1
ATOM 1153 O O . ALA A 1 144 ? 26.361 3.395 -37.893 1.00 92.56 144 ALA A O 1
ATOM 1154 N N . GLN A 1 145 ? 25.534 1.814 -36.523 1.00 89.06 145 GLN A N 1
ATOM 1155 C CA . GLN A 1 145 ? 26.034 0.673 -37.301 1.00 89.06 145 GLN A CA 1
ATOM 1156 C C . GLN A 1 145 ? 25.460 0.655 -38.721 1.00 89.06 145 GLN A C 1
ATOM 1158 O O . GLN A 1 145 ? 26.208 0.507 -39.686 1.00 89.06 145 GLN A O 1
ATOM 1163 N N . LYS A 1 146 ? 24.146 0.875 -38.864 1.00 91.50 146 LYS A N 1
ATOM 1164 C CA . LYS A 1 146 ? 23.494 0.974 -40.174 1.00 91.50 146 LYS A CA 1
ATOM 1165 C C . LYS A 1 146 ? 24.101 2.097 -41.016 1.00 91.50 146 LYS A C 1
ATOM 1167 O O . LYS A 1 146 ? 24.445 1.869 -42.167 1.00 91.50 146 LYS A O 1
ATOM 1172 N N . LYS A 1 147 ? 24.304 3.284 -40.434 1.00 91.31 147 LYS A N 1
ATOM 1173 C CA . LYS A 1 147 ? 24.927 4.420 -41.130 1.00 91.31 147 LYS A CA 1
ATOM 1174 C C . LYS A 1 147 ? 26.342 4.096 -41.621 1.00 91.31 147 LYS A C 1
ATOM 1176 O O . LYS A 1 147 ? 26.685 4.473 -42.737 1.00 91.31 147 LYS A O 1
ATOM 1181 N N . ILE A 1 148 ? 27.143 3.392 -40.815 1.00 89.50 148 ILE A N 1
ATOM 1182 C CA . ILE A 1 148 ? 28.483 2.929 -41.215 1.00 89.50 148 ILE A CA 1
ATOM 1183 C C . ILE A 1 148 ? 28.381 1.966 -42.405 1.00 89.50 148 ILE A C 1
ATOM 1185 O O . ILE A 1 148 ? 29.100 2.140 -43.387 1.00 89.50 148 ILE A O 1
ATOM 1189 N N . GLN A 1 149 ? 27.473 0.988 -42.349 1.00 88.88 149 GLN A N 1
ATOM 1190 C CA . GLN A 1 149 ? 27.257 0.023 -43.430 1.00 88.88 149 GLN A CA 1
ATOM 1191 C C . GLN A 1 149 ? 26.798 0.699 -44.731 1.00 88.88 149 GLN A C 1
ATOM 1193 O O . GLN A 1 149 ? 27.327 0.393 -45.801 1.00 88.88 149 GLN A O 1
ATOM 1198 N N . ASP A 1 150 ? 25.855 1.639 -44.640 1.00 89.38 150 ASP A N 1
ATOM 1199 C CA . ASP A 1 150 ? 25.350 2.406 -45.781 1.00 89.38 150 ASP A CA 1
ATOM 1200 C C . ASP A 1 150 ? 26.496 3.205 -46.433 1.00 89.38 150 ASP A C 1
ATOM 1202 O O . ASP A 1 150 ? 26.680 3.157 -47.650 1.00 89.38 150 ASP A O 1
ATOM 1206 N N . GLN A 1 151 ? 27.341 3.863 -45.629 1.00 88.00 151 GLN A N 1
ATOM 1207 C CA . GLN A 1 151 ? 28.523 4.582 -46.120 1.00 88.00 151 GLN A CA 1
ATOM 1208 C C . GLN A 1 151 ? 29.558 3.652 -46.769 1.00 88.00 151 GLN A C 1
ATOM 1210 O O . GLN A 1 151 ? 30.060 3.976 -47.843 1.00 88.00 151 GLN A O 1
ATOM 1215 N N . LEU A 1 152 ? 29.851 2.490 -46.175 1.00 82.31 152 LEU A N 1
ATOM 1216 C CA . LEU A 1 152 ? 30.762 1.493 -46.756 1.00 82.31 152 LEU A CA 1
ATOM 1217 C C . LEU A 1 152 ? 30.250 0.959 -48.098 1.00 82.31 152 LEU A C 1
ATOM 1219 O O . LEU A 1 152 ? 31.020 0.847 -49.050 1.00 82.31 152 LEU A O 1
ATOM 1223 N N . SER A 1 153 ? 28.951 0.663 -48.193 1.00 76.44 153 SER A N 1
ATOM 1224 C CA . SER A 1 153 ? 28.336 0.190 -49.438 1.00 76.44 153 SER A CA 1
ATOM 1225 C C . SER A 1 153 ? 28.419 1.232 -50.559 1.00 76.44 153 SER A C 1
ATOM 1227 O O . SER A 1 153 ? 28.707 0.884 -51.701 1.00 76.44 153 SER A O 1
ATOM 1229 N N . ASN A 1 154 ? 28.267 2.516 -50.217 1.00 71.25 154 ASN A N 1
ATOM 1230 C CA . ASN A 1 154 ? 28.404 3.626 -51.156 1.00 71.25 154 ASN A CA 1
ATOM 1231 C C . ASN A 1 154 ? 29.861 3.843 -51.609 1.00 71.25 154 ASN A C 1
ATOM 1233 O O . ASN A 1 154 ? 30.105 4.233 -52.747 1.00 71.25 154 ASN A O 1
ATOM 1237 N N . LEU A 1 155 ? 30.842 3.565 -50.743 1.00 69.81 155 LEU A N 1
ATOM 1238 C CA . LEU A 1 155 ? 32.266 3.633 -51.093 1.00 69.81 155 LEU A CA 1
ATOM 1239 C C . LEU A 1 155 ? 32.712 2.453 -51.977 1.00 69.81 155 LEU A C 1
ATOM 1241 O O . LEU A 1 155 ? 33.505 2.648 -52.894 1.00 69.81 155 LEU A O 1
ATOM 1245 N N . SER A 1 156 ? 32.187 1.247 -51.737 1.00 61.41 156 SER A N 1
ATOM 1246 C CA . SER A 1 156 ? 32.653 -0.001 -52.368 1.00 61.41 156 SER A CA 1
ATOM 1247 C C . SER A 1 156 ? 32.203 -0.216 -53.822 1.00 61.41 156 SER A C 1
ATOM 1249 O O . SER A 1 156 ? 32.782 -1.064 -54.496 1.00 61.41 156 SER A O 1
ATOM 1251 N N . VAL A 1 157 ? 31.166 0.476 -54.310 1.00 60.28 157 VAL A N 1
ATOM 1252 C CA . VAL A 1 157 ? 30.577 0.198 -55.639 1.00 60.28 157 VAL A CA 1
ATOM 1253 C C . VAL A 1 157 ? 30.933 1.262 -56.684 1.00 60.28 157 VAL A C 1
ATOM 1255 O O . VAL A 1 157 ? 31.155 0.917 -57.842 1.00 60.28 157 VAL A O 1
ATOM 1258 N N . ASP A 1 158 ? 31.049 2.537 -56.297 1.00 59.34 158 ASP A N 1
ATOM 1259 C CA . ASP A 1 158 ? 31.147 3.646 -57.262 1.00 59.34 158 ASP A CA 1
ATOM 1260 C C . ASP A 1 158 ? 32.571 4.196 -57.470 1.00 59.34 158 ASP A C 1
ATOM 1262 O O . ASP A 1 158 ? 32.867 4.744 -58.535 1.00 59.34 158 ASP A O 1
ATOM 1266 N N . ALA A 1 159 ? 33.476 4.040 -56.497 1.00 58.34 159 ALA A N 1
ATOM 1267 C CA . ALA A 1 159 ? 34.850 4.543 -56.604 1.00 58.34 159 ALA A CA 1
ATOM 1268 C C . ALA A 1 159 ? 35.788 3.545 -57.309 1.00 58.34 159 ALA A C 1
ATOM 1270 O O . ALA A 1 159 ? 36.499 3.917 -58.246 1.00 58.34 159 ALA A O 1
ATOM 1271 N N . ASP A 1 160 ? 35.731 2.266 -56.931 1.00 58.03 160 ASP A N 1
ATOM 1272 C CA . ASP A 1 160 ? 36.661 1.250 -57.438 1.00 58.03 160 ASP A CA 1
ATOM 1273 C C . ASP A 1 160 ? 36.323 0.801 -58.871 1.00 58.03 160 ASP A C 1
ATOM 1275 O O . ASP A 1 160 ? 37.217 0.608 -59.695 1.00 58.03 160 ASP A O 1
ATOM 1279 N N . VAL A 1 161 ? 35.038 0.718 -59.238 1.00 64.44 161 VAL A N 1
ATOM 1280 C CA . VAL A 1 161 ? 34.619 0.308 -60.595 1.00 64.44 161 VAL A CA 1
ATOM 1281 C C . VAL A 1 161 ? 34.904 1.400 -61.638 1.00 64.44 161 VAL A C 1
ATOM 1283 O O . VAL A 1 161 ? 35.361 1.094 -62.742 1.00 64.44 161 VAL A O 1
ATOM 1286 N N . LYS A 1 162 ? 34.703 2.684 -61.305 1.00 64.00 162 LYS A N 1
ATOM 1287 C CA . LYS A 1 162 ? 35.028 3.805 -62.209 1.00 64.00 162 LYS A CA 1
ATOM 1288 C C . LYS A 1 162 ? 36.532 3.997 -62.389 1.00 64.00 162 LYS A C 1
ATOM 1290 O O . LYS A 1 162 ? 36.969 4.234 -63.515 1.00 64.00 162 LYS A O 1
ATOM 1295 N N . ALA A 1 163 ? 37.320 3.871 -61.320 1.00 62.78 163 ALA A N 1
ATOM 1296 C CA . ALA A 1 163 ? 38.773 3.997 -61.404 1.00 62.78 163 ALA A CA 1
ATOM 1297 C C . ALA A 1 163 ? 39.403 2.858 -62.227 1.00 62.78 163 ALA A C 1
ATOM 1299 O O . ALA A 1 163 ? 40.267 3.110 -63.067 1.00 62.78 163 ALA A O 1
ATOM 1300 N N . LEU A 1 164 ? 38.930 1.616 -62.063 1.00 65.44 164 LEU A N 1
ATOM 1301 C CA . LEU A 1 164 ? 39.460 0.465 -62.802 1.00 65.44 164 LEU A CA 1
ATOM 1302 C C . LEU A 1 164 ? 39.076 0.463 -64.290 1.00 65.44 164 LEU A C 1
ATOM 1304 O O . LEU A 1 164 ? 39.881 0.033 -65.116 1.00 65.44 164 LEU A O 1
ATOM 1308 N N . ASN A 1 165 ? 37.895 0.971 -64.659 1.00 69.38 165 ASN A N 1
ATOM 1309 C CA . ASN A 1 165 ? 37.508 1.084 -66.070 1.00 69.38 165 ASN A CA 1
ATOM 1310 C C . ASN A 1 165 ? 38.351 2.128 -66.821 1.00 69.38 165 ASN A C 1
ATOM 1312 O O . ASN A 1 165 ? 38.829 1.837 -67.912 1.00 69.38 165 ASN A O 1
ATOM 1316 N N . GLY A 1 166 ? 38.641 3.286 -66.215 1.00 73.81 166 GLY A N 1
ATOM 1317 C CA . GLY A 1 166 ? 39.511 4.296 -66.835 1.00 73.81 166 GLY A CA 1
ATOM 1318 C C . GLY A 1 166 ? 40.954 3.819 -67.051 1.00 73.81 166 GLY A C 1
ATOM 1319 O O . GLY A 1 166 ? 41.579 4.155 -68.060 1.00 73.81 166 GLY A O 1
ATOM 1320 N N . VAL A 1 167 ? 41.478 2.989 -66.139 1.00 76.44 167 VAL A N 1
ATOM 1321 C CA . VAL A 1 167 ? 42.793 2.344 -66.299 1.00 76.44 167 VAL A CA 1
ATOM 1322 C C . VAL A 1 167 ? 42.755 1.286 -67.403 1.00 76.44 167 VAL A C 1
ATOM 1324 O O . VAL A 1 167 ? 43.658 1.261 -68.236 1.00 76.44 167 VAL A O 1
ATOM 1327 N N . ARG A 1 168 ? 41.708 0.450 -67.462 1.00 73.19 168 ARG A N 1
ATOM 1328 C CA . ARG A 1 168 ? 41.544 -0.569 -68.514 1.00 73.19 168 ARG A CA 1
ATOM 1329 C C . ARG A 1 168 ? 41.453 0.059 -69.908 1.00 73.19 168 ARG A C 1
ATOM 1331 O O . ARG A 1 168 ? 42.157 -0.386 -70.809 1.00 73.19 168 ARG A O 1
ATOM 1338 N N . ASP A 1 169 ? 40.671 1.124 -70.066 1.00 77.69 169 ASP A N 1
ATOM 1339 C CA . ASP A 1 169 ? 40.550 1.845 -71.339 1.00 77.69 169 ASP A CA 1
ATOM 1340 C C . ASP A 1 169 ? 41.869 2.528 -71.737 1.00 77.69 169 ASP A C 1
ATOM 1342 O O . ASP A 1 169 ? 42.247 2.523 -72.909 1.00 77.69 169 ASP A O 1
ATOM 1346 N N . SER A 1 170 ? 42.615 3.069 -70.766 1.00 76.75 170 SER A N 1
ATOM 1347 C CA . SER A 1 170 ? 43.933 3.672 -71.014 1.00 76.75 170 SER A CA 1
ATOM 1348 C C . SER A 1 170 ? 44.984 2.636 -71.421 1.00 76.75 170 SER A C 1
ATOM 1350 O O . SER A 1 170 ? 45.774 2.906 -72.323 1.00 76.75 170 SER A O 1
ATOM 1352 N N . ILE A 1 171 ? 44.981 1.449 -70.802 1.00 78.25 171 ILE A N 1
ATOM 1353 C CA . ILE A 1 171 ? 45.863 0.336 -71.185 1.00 78.25 171 ILE A CA 1
ATOM 1354 C C . ILE A 1 171 ? 45.521 -0.142 -72.597 1.00 78.25 171 ILE A C 1
ATOM 1356 O O . ILE A 1 171 ? 46.426 -0.246 -73.416 1.00 78.25 171 ILE A O 1
ATOM 1360 N N . HIS A 1 172 ? 44.241 -0.336 -72.927 1.00 75.62 172 HIS A N 1
ATOM 1361 C CA . HIS A 1 172 ? 43.840 -0.718 -74.285 1.00 75.62 172 HIS A CA 1
ATOM 1362 C C . HIS A 1 172 ? 44.207 0.334 -75.334 1.00 75.62 172 HIS A C 1
ATOM 1364 O O . HIS A 1 172 ? 44.644 -0.014 -76.430 1.00 75.62 172 HIS A O 1
ATOM 1370 N N . LYS A 1 173 ? 44.076 1.626 -75.011 1.00 78.56 173 LYS A N 1
ATOM 1371 C CA . LYS A 1 173 ? 44.516 2.706 -75.899 1.00 78.56 173 LYS A CA 1
ATOM 1372 C C . LYS A 1 173 ? 46.034 2.687 -76.102 1.00 78.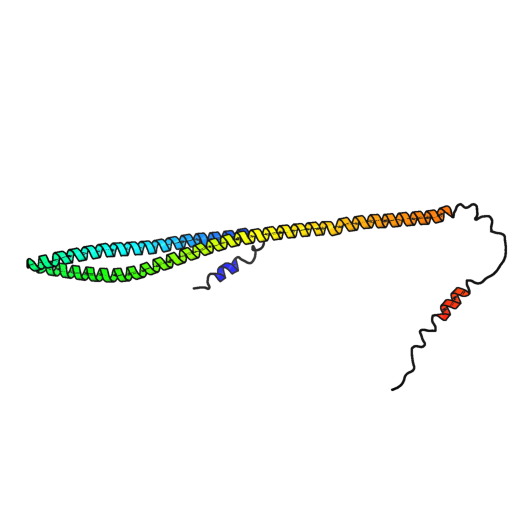56 173 LYS A C 1
ATOM 1374 O O . LYS A 1 173 ? 46.487 2.837 -77.231 1.00 78.56 173 LYS A O 1
ATOM 1379 N N . LEU A 1 174 ? 46.806 2.469 -75.037 1.00 75.88 174 LEU A N 1
ATOM 1380 C CA . LEU A 1 174 ? 48.265 2.373 -75.104 1.00 75.88 174 LEU A CA 1
ATOM 1381 C C . LEU A 1 174 ? 48.720 1.133 -75.892 1.00 75.88 174 LEU A C 1
ATOM 1383 O O . LEU A 1 174 ? 49.629 1.233 -76.708 1.00 75.88 174 LEU A O 1
ATOM 1387 N N . GLU A 1 175 ? 48.079 -0.022 -75.691 1.00 69.12 175 GLU A N 1
ATOM 1388 C CA . GLU A 1 175 ? 48.319 -1.244 -76.472 1.00 69.12 175 GLU A CA 1
ATOM 1389 C C . GLU A 1 175 ? 48.031 -1.014 -77.959 1.00 69.12 175 GLU A C 1
ATOM 1391 O O . GLU A 1 175 ? 48.873 -1.330 -78.798 1.00 69.12 175 GLU A O 1
ATOM 1396 N N . ALA A 1 176 ? 46.901 -0.378 -78.287 1.00 73.38 176 ALA A N 1
ATOM 1397 C CA . ALA A 1 176 ? 46.561 -0.013 -79.660 1.00 73.38 176 ALA A CA 1
ATOM 1398 C C . ALA A 1 176 ? 47.564 0.985 -80.267 1.00 73.38 176 ALA A C 1
ATOM 1400 O O . ALA A 1 176 ? 47.941 0.846 -81.427 1.00 73.38 176 ALA A O 1
ATOM 1401 N N . GLU A 1 177 ? 48.046 1.968 -79.500 1.00 68.38 177 GLU A N 1
ATOM 1402 C CA . GLU A 1 177 ? 49.093 2.901 -79.938 1.00 68.38 177 GLU A CA 1
ATOM 1403 C C . GLU A 1 177 ? 50.442 2.199 -80.152 1.00 68.38 177 GLU A C 1
ATOM 1405 O O . GLU A 1 177 ? 51.149 2.515 -81.109 1.00 68.38 177 GLU A O 1
ATOM 1410 N N . VAL A 1 178 ? 50.807 1.219 -79.320 1.00 70.38 178 VAL A N 1
ATOM 1411 C CA . VAL A 1 178 ? 52.032 0.416 -79.481 1.00 70.38 178 VAL A CA 1
ATOM 1412 C C . VAL A 1 178 ? 51.935 -0.515 -80.690 1.00 70.38 178 VAL A C 1
ATOM 1414 O O . VAL A 1 178 ? 52.914 -0.643 -81.430 1.00 70.38 178 VAL A O 1
ATOM 1417 N N . ASP A 1 179 ? 50.780 -1.129 -80.940 1.00 61.16 179 ASP A N 1
ATOM 1418 C CA . ASP A 1 179 ? 50.558 -1.945 -82.137 1.00 61.16 179 ASP A CA 1
ATOM 1419 C C . ASP A 1 179 ? 50.559 -1.086 -83.408 1.00 61.16 179 ASP A C 1
ATOM 1421 O O . ASP A 1 179 ? 51.255 -1.421 -84.367 1.00 61.16 179 ASP A O 1
ATOM 1425 N N . ILE A 1 180 ? 49.944 0.101 -83.380 1.00 59.38 180 ILE A N 1
ATOM 1426 C CA . ILE A 1 180 ? 50.072 1.097 -84.454 1.00 59.38 180 ILE A CA 1
ATOM 1427 C C . ILE A 1 180 ? 51.529 1.548 -84.613 1.00 59.38 180 ILE A C 1
ATOM 1429 O O . ILE A 1 180 ? 51.994 1.721 -85.731 1.00 59.38 180 ILE A O 1
ATOM 1433 N N . SER A 1 181 ? 52.300 1.704 -83.536 1.00 56.06 181 SER A N 1
ATOM 1434 C CA . SER A 1 181 ? 53.723 2.074 -83.608 1.00 56.06 181 SER A CA 1
ATOM 1435 C C . SER A 1 181 ? 54.574 0.977 -84.251 1.00 56.06 181 SER A C 1
ATOM 1437 O O . SER A 1 181 ? 55.521 1.278 -84.983 1.00 56.06 181 SER A O 1
ATOM 1439 N N . LYS A 1 182 ? 54.241 -0.299 -84.017 1.00 60.53 182 LYS A N 1
ATOM 1440 C CA . LYS A 1 182 ? 54.852 -1.443 -84.712 1.00 60.53 182 LYS A CA 1
ATOM 1441 C C . LYS A 1 182 ? 54.437 -1.494 -86.186 1.00 60.53 182 LYS A C 1
ATOM 1443 O O . LYS A 1 182 ? 55.264 -1.837 -87.033 1.00 60.53 182 LYS A O 1
ATOM 1448 N N . GLU A 1 183 ? 53.211 -1.098 -86.523 1.00 55.69 183 GLU A N 1
ATOM 1449 C CA . GLU A 1 183 ? 52.735 -0.999 -87.912 1.00 55.69 183 GLU A CA 1
ATOM 1450 C C . GLU A 1 183 ? 53.278 0.237 -88.662 1.00 55.69 183 GLU A C 1
ATOM 1452 O O . GLU A 1 183 ? 53.610 0.155 -89.845 1.00 55.69 183 GLU A O 1
ATOM 1457 N N . ILE A 1 184 ? 53.464 1.371 -87.985 1.00 54.69 184 ILE A N 1
ATOM 1458 C CA . ILE A 1 184 ? 53.977 2.621 -88.565 1.00 54.69 184 ILE A CA 1
ATOM 1459 C C . ILE A 1 184 ? 55.499 2.570 -88.721 1.00 54.69 184 ILE A C 1
ATOM 1461 O O . ILE A 1 184 ? 56.008 2.958 -89.772 1.00 54.69 184 ILE A O 1
ATOM 1465 N N . ASN A 1 185 ? 56.238 1.988 -87.769 1.00 53.22 185 ASN A N 1
ATOM 1466 C CA . ASN A 1 185 ? 57.675 1.739 -87.957 1.00 53.22 185 ASN A CA 1
ATOM 1467 C C . ASN A 1 185 ? 57.972 0.612 -88.962 1.00 53.22 185 ASN A C 1
ATOM 1469 O O . ASN A 1 185 ? 59.120 0.452 -89.371 1.00 53.22 185 ASN A O 1
ATOM 1473 N N . SER A 1 186 ? 56.961 -0.145 -89.400 1.00 50.16 186 SER A N 1
ATOM 1474 C CA . SER A 1 186 ? 57.085 -1.097 -90.513 1.00 50.16 186 SER A CA 1
ATOM 1475 C C . SER A 1 186 ? 56.513 -0.574 -91.840 1.00 50.16 186 SER A C 1
ATOM 1477 O O . SER A 1 186 ? 56.531 -1.297 -92.844 1.00 50.16 186 SER A O 1
ATOM 1479 N N . THR A 1 187 ? 56.074 0.693 -91.898 1.00 51.50 187 THR A N 1
ATOM 1480 C CA . THR A 1 187 ? 55.450 1.269 -93.100 1.00 51.50 187 THR A CA 1
ATOM 1481 C C . THR A 1 187 ? 55.918 2.696 -93.425 1.00 51.50 187 THR A C 1
ATOM 1483 O O . THR A 1 187 ? 55.117 3.582 -93.697 1.00 51.50 187 THR A O 1
ATOM 1486 N N . SER A 1 188 ? 57.232 2.904 -93.516 1.00 48.84 188 SER A N 1
ATOM 1487 C CA . SER A 1 188 ? 57.825 3.808 -94.518 1.00 48.84 188 SER A CA 1
ATOM 1488 C C . SER A 1 188 ? 58.336 2.945 -95.688 1.00 48.84 188 SER A C 1
ATOM 1490 O O . SER A 1 188 ? 59.474 2.497 -95.741 1.00 48.84 188 SER A O 1
ATOM 1492 N N . LEU A 1 189 ? 57.452 2.375 -96.509 1.00 49.69 189 LEU A N 1
ATOM 1493 C CA . LEU A 1 189 ? 57.011 2.926 -97.803 1.00 49.69 189 LEU A CA 1
ATOM 1494 C C . LEU A 1 189 ? 58.107 3.261 -98.843 1.00 49.69 189 LEU A C 1
ATOM 1496 O O . LEU A 1 189 ? 57.746 3.638 -99.949 1.00 49.69 189 LEU A O 1
ATOM 1500 N N . ASP A 1 190 ? 59.388 2.968 -98.579 1.00 49.16 190 ASP A N 1
ATOM 1501 C CA . ASP A 1 190 ? 60.472 3.004 -99.586 1.00 49.16 190 ASP A CA 1
ATOM 1502 C C . ASP A 1 190 ? 61.021 1.610 -99.956 1.00 49.16 190 ASP A C 1
ATOM 1504 O O . ASP A 1 190 ? 61.634 1.418 -101.006 1.00 49.16 190 ASP A O 1
ATOM 1508 N N . THR A 1 191 ? 60.722 0.570 -99.172 1.00 50.62 191 THR A N 1
ATOM 1509 C CA . THR A 1 191 ? 61.158 -0.816 -99.453 1.00 50.62 191 THR A CA 1
ATOM 1510 C C . THR A 1 191 ? 60.111 -1.672 -100.173 1.00 50.62 191 THR A C 1
ATOM 1512 O O . THR A 1 191 ? 60.431 -2.758 -100.659 1.00 50.62 191 THR A O 1
ATOM 1515 N N . LYS A 1 192 ? 58.864 -1.193 -100.304 1.00 48.56 192 LYS A N 1
ATOM 1516 C CA . LYS A 1 192 ? 57.756 -1.944 -100.934 1.00 48.56 192 LYS A CA 1
ATOM 1517 C C . LYS A 1 192 ? 57.653 -1.778 -102.461 1.00 48.56 192 LYS A C 1
ATOM 1519 O O . LYS A 1 192 ? 56.857 -2.482 -103.073 1.00 48.56 192 LYS A O 1
ATOM 1524 N N . LEU A 1 193 ? 58.495 -0.952 -103.098 1.00 44.53 193 LEU A N 1
ATOM 1525 C CA . LEU A 1 193 ? 58.498 -0.778 -104.563 1.00 44.53 193 LEU A CA 1
ATOM 1526 C C . LEU A 1 193 ? 59.640 -1.494 -105.317 1.00 44.53 193 LEU A C 1
ATOM 1528 O O . LEU A 1 193 ? 59.696 -1.405 -106.541 1.00 44.53 193 LEU A O 1
ATOM 1532 N N . LYS A 1 194 ? 60.535 -2.235 -104.639 1.00 46.84 194 LYS A N 1
ATOM 1533 C CA . LYS A 1 194 ? 61.710 -2.866 -105.287 1.00 46.84 194 LYS A CA 1
ATOM 1534 C C . LYS A 1 194 ? 61.723 -4.398 -105.326 1.00 46.84 194 LYS A C 1
ATOM 1536 O O . LYS A 1 194 ? 62.761 -4.966 -105.622 1.00 46.84 194 LYS A O 1
ATOM 1541 N N . ASN A 1 195 ? 60.605 -5.085 -105.088 1.00 43.69 195 ASN A N 1
ATOM 1542 C CA . ASN A 1 195 ? 60.551 -6.550 -105.245 1.00 43.69 195 ASN A CA 1
ATOM 1543 C C . ASN A 1 195 ? 59.319 -7.056 -106.015 1.00 43.69 195 ASN A C 1
ATOM 1545 O O . ASN A 1 195 ? 58.884 -8.191 -105.846 1.00 43.69 195 ASN A O 1
ATOM 1549 N N . ILE A 1 196 ? 58.815 -6.254 -106.958 1.00 42.78 196 ILE A N 1
ATOM 1550 C CA . ILE A 1 196 ? 58.100 -6.771 -108.134 1.00 42.78 196 ILE A CA 1
ATOM 1551 C C . ILE A 1 196 ? 59.128 -6.885 -109.264 1.00 42.78 196 ILE A C 1
ATOM 1553 O O . ILE A 1 196 ? 59.230 -5.986 -110.092 1.00 42.78 196 ILE A O 1
ATOM 1557 N N . LYS A 1 197 ? 59.950 -7.944 -109.234 1.00 39.97 197 LYS A N 1
ATOM 1558 C CA . LYS A 1 197 ? 60.666 -8.570 -110.377 1.00 39.97 197 LYS A CA 1
ATOM 1559 C C . LYS A 1 197 ? 61.803 -9.481 -109.888 1.00 39.97 197 LYS A C 1
ATOM 1561 O O . LYS A 1 197 ? 62.956 -9.179 -110.133 1.00 39.97 197 LYS A O 1
ATOM 1566 N N . VAL A 1 198 ? 61.473 -10.612 -109.268 1.00 39.41 198 VAL A N 1
ATOM 1567 C CA . VAL A 1 198 ? 62.157 -11.916 -109.445 1.00 39.41 198 VAL A CA 1
ATOM 1568 C C . VAL A 1 198 ? 61.120 -12.963 -109.012 1.00 39.41 198 VAL A C 1
ATOM 1570 O O . VAL A 1 198 ? 60.873 -13.155 -107.833 1.00 39.41 198 VAL A O 1
ATOM 1573 N N . LYS A 1 199 ? 60.203 -13.369 -109.893 1.00 37.09 199 LYS A N 1
ATOM 1574 C CA . LYS A 1 199 ? 60.253 -14.658 -110.603 1.00 37.09 199 LYS A CA 1
ATOM 1575 C C . LYS A 1 199 ? 60.871 -15.808 -109.790 1.00 37.09 199 LYS A C 1
ATOM 1577 O O . LYS A 1 199 ? 62.087 -15.888 -109.664 1.00 37.09 199 LYS A O 1
ATOM 1582 N N . THR A 1 200 ? 60.005 -16.788 -109.509 1.00 30.77 200 THR A N 1
ATOM 1583 C CA . THR A 1 200 ? 60.283 -18.205 -109.185 1.00 30.77 200 THR A CA 1
ATOM 1584 C C . THR A 1 200 ? 60.768 -18.449 -107.744 1.00 30.77 200 THR A C 1
ATOM 1586 O O . THR A 1 200 ? 61.709 -17.819 -107.302 1.00 30.77 200 THR A O 1
ATOM 1589 N N . ALA A 1 201 ? 60.184 -19.343 -106.943 1.00 35.03 201 ALA A N 1
ATOM 1590 C CA . ALA A 1 201 ? 59.464 -20.556 -107.303 1.00 35.03 201 ALA A CA 1
ATOM 1591 C C . ALA A 1 201 ? 58.589 -21.088 -106.142 1.00 35.03 201 ALA A C 1
ATOM 1593 O O . ALA A 1 201 ? 58.918 -20.885 -104.980 1.00 35.03 201 ALA A O 1
ATOM 1594 N N . THR A 1 202 ? 57.543 -21.837 -106.529 1.00 36.34 202 THR A N 1
ATOM 1595 C CA . THR A 1 202 ? 56.945 -23.008 -105.837 1.00 36.34 202 THR A CA 1
ATOM 1596 C C . THR A 1 202 ? 56.403 -22.801 -104.415 1.00 36.34 202 THR A C 1
ATOM 1598 O O . THR A 1 202 ? 57.139 -22.605 -103.465 1.00 36.34 202 THR A O 1
ATOM 1601 N N . SER A 1 203 ? 55.080 -22.804 -104.241 1.00 40.75 203 SER A N 1
ATOM 1602 C CA . SER A 1 203 ? 54.241 -24.012 -104.082 1.00 40.75 203 SER A CA 1
ATOM 1603 C C . SER A 1 203 ? 54.012 -24.337 -102.606 1.00 40.75 203 SER A C 1
ATOM 1605 O O . SER A 1 203 ? 54.906 -24.205 -101.782 1.00 40.75 203 SER A O 1
ATOM 1607 N N . THR A 1 204 ? 52.824 -24.877 -102.324 1.00 46.69 204 THR A N 1
ATOM 1608 C CA . THR A 1 204 ? 52.533 -25.696 -101.133 1.00 46.69 204 THR A CA 1
ATOM 1609 C C . THR A 1 204 ? 52.454 -24.969 -99.786 1.00 46.69 204 THR A C 1
ATOM 1611 O O . THR A 1 204 ? 53.254 -25.180 -98.896 1.00 46.69 204 THR A O 1
ATOM 1614 N N . ALA A 1 205 ? 51.381 -24.194 -99.600 1.00 42.41 205 ALA A N 1
ATOM 1615 C CA . ALA A 1 205 ? 50.767 -24.015 -98.269 1.00 42.41 205 ALA A CA 1
ATOM 1616 C C . ALA A 1 205 ? 49.225 -24.087 -98.307 1.00 42.41 205 ALA A C 1
ATOM 1618 O O . ALA A 1 205 ? 48.571 -24.275 -97.288 1.00 42.41 205 ALA A O 1
ATOM 1619 N N . LYS A 1 206 ? 48.623 -24.051 -99.510 1.00 52.88 206 LYS A N 1
ATOM 1620 C CA . LYS A 1 206 ? 47.222 -24.457 -99.724 1.00 52.88 206 LYS A CA 1
ATOM 1621 C C . LYS A 1 206 ? 47.012 -25.980 -99.648 1.00 52.88 206 LYS A C 1
ATOM 1623 O O . LYS A 1 206 ? 45.871 -26.406 -99.548 1.00 52.88 206 LYS A O 1
ATOM 1628 N N . SER A 1 207 ? 48.086 -26.780 -99.663 1.00 56.19 207 SER A N 1
ATOM 1629 C CA . SER A 1 207 ? 48.014 -28.246 -99.541 1.00 56.19 207 SER A CA 1
ATOM 1630 C C . SER A 1 207 ? 48.119 -28.744 -98.091 1.00 56.19 207 SER A C 1
ATOM 1632 O O . SER A 1 207 ? 47.548 -29.778 -97.777 1.00 56.19 207 SER A O 1
ATOM 1634 N N . GLU A 1 208 ? 48.756 -27.999 -97.178 1.00 56.16 208 GLU A N 1
ATOM 1635 C CA . GLU A 1 208 ? 48.881 -28.406 -95.762 1.00 56.16 208 GLU A CA 1
ATOM 1636 C C . GLU A 1 208 ? 47.620 -28.097 -94.931 1.00 56.16 208 GLU A C 1
ATOM 1638 O O . GLU A 1 208 ? 47.324 -28.787 -93.956 1.00 56.16 208 GLU A O 1
ATOM 1643 N N . LEU A 1 209 ? 46.815 -27.113 -95.354 1.00 53.41 209 LEU A N 1
ATOM 1644 C CA . LEU A 1 209 ? 45.594 -26.697 -94.650 1.00 53.41 209 LEU A CA 1
ATOM 1645 C C . LEU A 1 209 ? 44.394 -27.650 -94.867 1.00 53.41 209 LEU A C 1
ATOM 1647 O O . LEU A 1 209 ? 43.497 -27.714 -94.026 1.00 53.41 209 LEU A O 1
ATOM 1651 N N . GLU A 1 210 ? 44.367 -28.398 -95.973 1.00 62.09 210 GLU A N 1
ATOM 1652 C CA . GLU A 1 210 ? 43.293 -29.358 -96.296 1.00 62.09 210 GLU A CA 1
ATOM 1653 C C . GLU A 1 210 ? 43.590 -30.777 -95.768 1.00 62.09 210 GLU A C 1
ATOM 1655 O O . GLU A 1 210 ? 42.670 -31.506 -95.388 1.00 62.09 210 GLU A O 1
ATOM 1660 N N . GLU A 1 211 ? 44.869 -31.154 -95.647 1.00 61.38 211 GLU A N 1
ATOM 1661 C CA . GLU A 1 211 ? 45.307 -32.449 -95.099 1.00 61.38 211 GLU A CA 1
ATOM 1662 C C . GLU A 1 211 ? 45.061 -32.535 -93.576 1.00 61.38 211 GLU A C 1
ATOM 1664 O O . GLU A 1 211 ? 44.527 -33.531 -93.077 1.00 61.38 211 GLU A O 1
ATOM 1669 N N . MET A 1 212 ? 45.340 -31.457 -92.826 1.00 56.69 212 MET A N 1
ATOM 1670 C CA . MET A 1 212 ? 45.118 -31.410 -91.369 1.00 56.69 212 MET A CA 1
ATOM 1671 C C . MET A 1 212 ? 43.632 -31.404 -90.972 1.00 56.69 212 MET A C 1
ATOM 1673 O O . MET A 1 212 ? 43.274 -31.917 -89.910 1.00 56.69 212 MET A O 1
ATOM 1677 N N . LYS A 1 213 ? 42.740 -30.891 -91.833 1.00 61.38 213 LYS A N 1
ATOM 1678 C CA . LYS A 1 213 ? 41.284 -30.906 -91.597 1.00 61.38 213 LYS A CA 1
ATOM 1679 C C . LYS A 1 213 ? 40.652 -32.283 -91.811 1.00 61.38 213 LYS A C 1
ATOM 1681 O O . LYS A 1 213 ? 39.668 -32.604 -91.147 1.00 61.38 213 LYS A O 1
ATOM 1686 N N . LYS A 1 214 ? 41.219 -33.122 -92.685 1.00 63.50 214 LYS A N 1
ATOM 1687 C CA . LYS A 1 214 ? 40.720 -34.488 -92.927 1.00 63.50 214 LYS A CA 1
ATOM 1688 C C . LYS A 1 214 ? 41.182 -35.507 -91.883 1.00 63.50 214 LYS A C 1
ATOM 1690 O O . LYS A 1 214 ? 40.456 -36.464 -91.634 1.00 63.50 214 LYS A O 1
ATOM 1695 N N . GLN A 1 215 ? 42.330 -35.306 -91.231 1.00 58.00 215 GLN A N 1
ATOM 1696 C CA . GLN A 1 215 ? 42.876 -36.298 -90.292 1.00 58.00 215 GLN A CA 1
ATOM 1697 C C . GLN A 1 215 ? 42.323 -36.221 -88.856 1.00 58.00 215 GLN A C 1
ATOM 1699 O O . GLN A 1 215 ? 42.382 -37.220 -88.141 1.00 58.00 215 GLN A O 1
ATOM 1704 N N . MET A 1 216 ? 41.727 -35.102 -88.425 1.00 55.41 216 MET A N 1
ATOM 1705 C CA . MET A 1 216 ? 41.166 -35.002 -87.063 1.00 55.41 216 MET A CA 1
ATOM 1706 C C . MET A 1 216 ? 39.695 -35.430 -86.948 1.00 55.41 216 MET A C 1
ATOM 1708 O O . MET A 1 216 ? 39.272 -35.845 -85.874 1.00 55.41 216 MET A O 1
ATOM 1712 N N . ASN A 1 217 ? 38.926 -35.429 -88.043 1.00 57.81 217 ASN A N 1
ATOM 1713 C CA . ASN A 1 217 ? 37.482 -35.711 -88.000 1.00 57.81 217 ASN A CA 1
ATOM 1714 C C . ASN A 1 217 ? 37.105 -37.196 -88.213 1.00 57.81 217 ASN A C 1
ATOM 1716 O O . ASN A 1 217 ? 35.926 -37.534 -88.248 1.00 57.81 217 ASN A O 1
ATOM 1720 N N . VAL A 1 218 ? 38.090 -38.096 -88.360 1.00 57.06 218 VAL A N 1
ATOM 1721 C CA . VAL A 1 218 ? 37.868 -39.542 -88.600 1.00 57.06 218 VAL A CA 1
ATOM 1722 C C . VAL A 1 218 ? 38.176 -40.403 -87.360 1.00 57.06 218 VAL A C 1
ATOM 1724 O O . VAL A 1 218 ? 37.761 -41.556 -87.295 1.00 57.06 218 VAL A O 1
ATOM 1727 N N . LYS A 1 219 ? 38.816 -39.852 -86.315 1.00 51.75 219 LYS A N 1
ATOM 1728 C CA . LYS A 1 219 ? 39.105 -40.585 -85.062 1.00 51.75 219 LYS A CA 1
ATOM 1729 C C . LYS A 1 219 ? 38.049 -40.446 -83.955 1.00 51.75 219 LYS A C 1
ATOM 1731 O O . LYS A 1 219 ? 38.202 -41.084 -82.920 1.00 51.75 219 LYS A O 1
ATOM 1736 N N . GLN A 1 220 ? 36.969 -39.687 -84.163 1.00 49.12 220 GLN A N 1
ATOM 1737 C CA . GLN A 1 220 ? 35.919 -39.485 -83.147 1.00 49.12 220 GLN A CA 1
ATOM 1738 C C . GLN A 1 220 ? 34.555 -40.116 -83.494 1.00 49.12 220 GLN A C 1
ATOM 1740 O O . GLN A 1 220 ? 33.637 -40.060 -82.681 1.00 49.12 220 GLN A O 1
ATOM 1745 N N . THR A 1 221 ? 34.437 -40.804 -84.640 1.00 49.22 221 THR A N 1
ATOM 1746 C CA . THR A 1 221 ? 33.165 -41.395 -85.120 1.00 49.22 221 THR A CA 1
ATOM 1747 C C . THR A 1 221 ? 33.255 -42.905 -85.406 1.00 49.22 221 THR A C 1
ATOM 1749 O O . THR A 1 221 ? 32.455 -43.447 -86.158 1.00 49.22 221 THR A O 1
ATOM 1752 N N . GLN A 1 222 ? 34.206 -43.612 -84.780 1.00 45.16 222 GLN A N 1
ATOM 1753 C CA . GLN A 1 222 ? 34.195 -45.086 -84.647 1.00 45.16 222 GLN A CA 1
ATOM 1754 C C . GLN A 1 222 ? 33.850 -45.533 -83.210 1.00 45.16 222 GLN A C 1
ATOM 1756 O O . GLN A 1 222 ? 34.196 -46.627 -82.782 1.00 45.16 222 GLN A O 1
ATOM 1761 N N . GLY A 1 223 ? 33.155 -44.671 -82.459 1.00 45.47 223 GLY A N 1
ATOM 1762 C CA . GLY A 1 223 ? 32.603 -44.953 -81.131 1.00 45.47 223 GLY A CA 1
ATOM 1763 C C . GLY A 1 223 ? 31.099 -45.239 -81.140 1.00 45.47 223 GLY A C 1
ATOM 1764 O O . GLY A 1 223 ? 30.433 -44.976 -80.145 1.00 45.47 223 GLY A O 1
ATOM 1765 N N . ILE A 1 224 ? 30.539 -45.712 -82.258 1.00 51.12 224 ILE A N 1
ATOM 1766 C CA . ILE A 1 224 ? 29.137 -46.137 -82.328 1.00 51.12 224 ILE A CA 1
ATOM 1767 C C . ILE A 1 224 ? 29.081 -47.500 -83.016 1.00 51.12 224 ILE A C 1
ATOM 1769 O O . ILE A 1 224 ? 29.487 -47.630 -84.166 1.00 51.12 224 ILE A O 1
ATOM 1773 N N . ASN A 1 225 ? 28.521 -48.468 -82.289 1.00 43.50 225 ASN A N 1
ATOM 1774 C CA . ASN A 1 225 ? 28.230 -49.850 -82.672 1.00 43.50 225 ASN A CA 1
ATOM 1775 C C . ASN A 1 225 ? 29.449 -50.756 -82.849 1.00 43.50 225 ASN A C 1
ATOM 1777 O O . ASN A 1 225 ? 30.064 -50.774 -83.902 1.00 43.50 225 ASN A O 1
ATOM 1781 N N . VAL A 1 226 ? 29.744 -51.579 -81.845 1.00 45.91 226 VAL A N 1
ATOM 1782 C CA . VAL A 1 226 ? 29.210 -52.950 -81.723 1.00 45.91 226 VAL A CA 1
ATOM 1783 C C . VAL A 1 226 ? 29.409 -53.317 -80.245 1.00 45.91 226 VAL A C 1
ATOM 1785 O O . VAL A 1 226 ? 30.522 -53.298 -79.743 1.00 45.91 226 VAL A O 1
ATOM 1788 N N . GLU A 1 227 ? 28.351 -53.293 -79.440 1.00 37.47 227 GLU A N 1
ATOM 1789 C CA . GLU A 1 227 ? 27.543 -54.478 -79.133 1.00 37.47 227 GLU A CA 1
ATOM 1790 C C . GLU A 1 227 ? 28.319 -55.540 -78.336 1.00 37.47 227 GLU A C 1
ATOM 1792 O O . GLU A 1 227 ? 29.434 -55.919 -78.674 1.00 37.47 227 GLU A O 1
ATOM 1797 N N . LYS A 1 228 ? 27.591 -56.131 -77.387 1.00 36.06 228 LYS A N 1
ATOM 1798 C CA . LYS A 1 228 ? 27.772 -57.500 -76.899 1.00 36.06 228 LYS A CA 1
ATOM 1799 C C . LYS A 1 228 ? 28.885 -57.751 -75.882 1.00 36.06 228 LYS A C 1
ATOM 1801 O O . LYS A 1 228 ? 30.051 -57.920 -76.209 1.00 36.06 228 LYS A O 1
ATOM 1806 N N . LYS A 1 229 ? 28.363 -58.082 -74.701 1.00 39.50 229 LYS A N 1
ATOM 1807 C CA . LYS A 1 229 ? 28.427 -59.406 -74.060 1.00 39.50 229 LYS A CA 1
ATOM 1808 C C . LYS A 1 229 ? 29.199 -59.400 -72.746 1.00 39.50 229 LYS A C 1
ATOM 1810 O O . LYS A 1 229 ? 30.413 -59.280 -72.761 1.00 39.50 229 LYS A O 1
ATOM 1815 N N . LEU A 1 230 ? 28.404 -59.728 -71.721 1.00 41.62 230 LEU A N 1
ATOM 1816 C CA . LEU A 1 230 ? 28.701 -60.629 -70.604 1.00 41.62 230 LEU A CA 1
ATOM 1817 C C . LEU A 1 230 ? 29.707 -60.119 -69.573 1.00 41.62 230 LEU A C 1
ATOM 1819 O O . LEU A 1 230 ? 30.910 -60.038 -69.885 1.00 41.62 230 LEU A O 1
#

Foldseek 3Di:
DPPPVVVVVVPVCDPDCPPDVLVVLVVVLVVLVVVLVVLVVVLVVLVVVLVVLVVVLVVLVVVLVVLVVVLVVCVVVVVVVSNVVSVVSNVVSVVVNVVSVVVSVVSVVVSVVSVVVSVVSVVVSVVSVVVSVVVVVVVVVVVVVVVVVVVVVVVPPPPPVVVVVVVVVVVVVVVVVVVVVVVVVVDPPPPVPPPPDDDDDDDDPVPVVVVVVVVPPPVPPVPDDDDDDD

pLDDT: mean 78.62, std 21.38, range [30.77, 98.88]

Sequence (230 aa):
VSNLWQGFLSLFVEGLETKNPEIVYESAINQRVQQYQKLMKAVSGIVYLRNKLQKELEEKMAKLKEVQQQLPIAVQEGDDEVSILLIEQKNNLTADIDRIQVELEKVSQQAEDAKTSLITFQGEIEKLKAEKDSMIAKRENALAQKKIQDQLSNLSVDADVKALNGVRDSIHKLEAEVDISKEINSTSLDTKLKNIKVKTATSTAKSELEEMKKQMNVKQTQGINVEKKL